Protein AF-M2ZZ76-F1 (afdb_monomer)

Secondary structure (DSSP, 8-state):
-TT---S-----PPP--SS--TTTS-HHHHTHHHHHHHHHTTTTPPPEEEEGGGTGGGT--TTTB--B-TTT-TT-SSSEEEEEEHHHHHHHHHHHHHHHGGGGHHHHHH-TTSHHHHS-HHHHHHHHHHHHHHHHHHHHHH----EEEBBPPSSTTSPP--B----------HHHHHHHHHHT--TTSPP-S---TT-

InterPro domains:
  IPR021765 Mycotoxin biosynthesis protein UstYa-like [PF11807] (32-183)
  IPR021765 Mycotoxin biosynthesis protein UstYa-like [PTHR33365] (29-185)

Sequence (199 aa):
MSGVDRSLHDYTFLPYAASPTRYSADTADFGDAVDDAWKELGIYYRLMLLPAQYADAYNVSAEKHWLVTPENNRKAPYPAFPVQMEAFHYLHCVNFLRQGLYYNYDFYRSNPTYFFTKGTEKEIRDHLGHCVDALRQLIMCWSDTDVLPILLPDDPTGHPLFNDFARVKQCRNFESLRIWAEKSQWKGSPSIAPHHPGS

Organism: Pseudocercospora fijiensis (strain CIRAD86) (NCBI:txid383855)

Mean predicted aligned error: 8.09 Å

Structure (mmCIF, N/CA/C/O backbone):
data_AF-M2ZZ76-F1
#
_entry.id   AF-M2ZZ76-F1
#
loop_
_atom_site.group_PDB
_atom_site.id
_atom_site.type_symbol
_atom_site.label_atom_id
_atom_site.label_alt_id
_atom_site.label_comp_id
_atom_site.label_asym_id
_atom_site.label_entity_id
_atom_site.label_seq_id
_atom_site.pdbx_PDB_ins_code
_atom_site.Cartn_x
_atom_site.Cartn_y
_atom_site.Cartn_z
_atom_site.occupancy
_atom_site.B_iso_or_equiv
_atom_site.auth_seq_id
_atom_site.auth_comp_id
_atom_site.auth_asym_id
_atom_site.auth_atom_id
_atom_site.pdbx_PDB_model_num
ATOM 1 N N . MET A 1 1 ? -15.618 -9.946 11.000 1.00 58.66 1 MET A N 1
ATOM 2 C CA . MET A 1 1 ? -15.631 -9.974 9.518 1.00 58.66 1 MET A CA 1
ATOM 3 C C . MET A 1 1 ? -16.367 -11.213 8.993 1.00 58.66 1 MET A C 1
ATOM 5 O O . MET A 1 1 ? -15.866 -11.903 8.115 1.00 58.66 1 MET A O 1
ATOM 9 N N . SER A 1 2 ? -17.560 -11.522 9.511 1.00 53.31 2 SER A N 1
ATOM 10 C CA . SER A 1 2 ? -18.415 -12.550 8.905 1.00 53.31 2 SER A CA 1
ATOM 11 C C . SER A 1 2 ? -18.931 -12.002 7.571 1.00 53.31 2 SER A C 1
ATOM 13 O O . SER A 1 2 ? -19.711 -11.053 7.580 1.00 53.31 2 SER A O 1
ATOM 15 N N . GLY A 1 3 ? -18.435 -12.517 6.446 1.00 72.12 3 GLY A N 1
ATOM 16 C CA . GLY A 1 3 ? -18.839 -12.077 5.103 1.00 72.12 3 GLY A CA 1
ATOM 17 C C . GLY A 1 3 ? -17.692 -11.807 4.127 1.00 72.12 3 GLY A C 1
ATOM 18 O O . GLY A 1 3 ? -17.955 -11.663 2.940 1.00 72.12 3 GLY A O 1
ATOM 19 N N . VAL A 1 4 ? -16.439 -11.768 4.594 1.00 78.50 4 VAL A N 1
ATOM 20 C CA . VAL A 1 4 ? -15.266 -11.750 3.705 1.00 78.50 4 VAL A CA 1
ATOM 21 C C . VAL A 1 4 ? -14.824 -13.192 3.487 1.00 78.50 4 VAL A C 1
ATOM 23 O O . VAL A 1 4 ? -14.445 -13.861 4.451 1.00 78.50 4 VAL A O 1
ATOM 26 N N . ASP A 1 5 ? -14.900 -13.666 2.244 1.00 84.00 5 ASP A N 1
ATOM 27 C CA . ASP A 1 5 ? -14.288 -14.936 1.857 1.00 84.00 5 ASP A CA 1
ATOM 28 C C . ASP A 1 5 ? -12.764 -14.806 1.981 1.00 84.00 5 ASP A C 1
ATOM 30 O O . ASP A 1 5 ? -12.164 -13.865 1.466 1.00 84.00 5 ASP A O 1
ATOM 34 N N . ARG A 1 6 ? -12.158 -15.716 2.745 1.00 81.56 6 ARG A N 1
ATOM 35 C CA . ARG A 1 6 ? -10.709 -15.763 2.998 1.00 81.56 6 ARG A CA 1
ATOM 36 C C . ARG A 1 6 ? -10.040 -16.926 2.268 1.00 81.56 6 ARG A C 1
ATOM 38 O O . ARG A 1 6 ? -8.861 -17.189 2.500 1.00 81.56 6 ARG A O 1
ATOM 45 N N . SER A 1 7 ? -10.797 -17.672 1.465 1.00 87.19 7 SER A N 1
ATOM 46 C CA . SER A 1 7 ? -10.252 -18.739 0.641 1.00 87.19 7 SER A CA 1
ATOM 47 C C . SER A 1 7 ? -9.377 -18.166 -0.476 1.00 87.19 7 SER A C 1
ATOM 49 O O . SER A 1 7 ? -9.492 -17.003 -0.863 1.00 87.19 7 SER A O 1
ATOM 51 N N . LEU A 1 8 ? -8.433 -18.977 -0.952 1.00 86.62 8 LEU A N 1
ATOM 52 C CA . LEU A 1 8 ? -7.616 -18.605 -2.100 1.00 86.62 8 LEU A CA 1
ATOM 53 C C . LEU A 1 8 ? -8.452 -18.771 -3.367 1.00 86.62 8 LEU A C 1
ATOM 55 O O . LEU A 1 8 ? -9.051 -19.826 -3.581 1.00 86.62 8 LEU A O 1
ATOM 59 N N . HIS A 1 9 ? -8.448 -17.746 -4.211 1.00 85.25 9 HIS A N 1
ATOM 60 C CA . HIS A 1 9 ? -9.085 -17.775 -5.520 1.00 85.25 9 HIS A CA 1
ATOM 61 C C . HIS A 1 9 ? -8.024 -17.708 -6.613 1.00 85.25 9 HIS A C 1
ATOM 63 O O . HIS A 1 9 ? -7.084 -16.915 -6.529 1.00 85.25 9 HIS A O 1
ATOM 69 N N . ASP A 1 10 ? -8.213 -18.500 -7.664 1.00 90.56 10 ASP A N 1
ATOM 70 C CA . ASP A 1 10 ? -7.391 -18.393 -8.860 1.00 90.56 10 ASP A CA 1
ATOM 71 C C . ASP A 1 10 ? -7.817 -17.161 -9.660 1.00 90.56 10 ASP A C 1
ATOM 73 O O . ASP A 1 10 ? -8.978 -17.008 -10.048 1.00 90.56 10 ASP A O 1
ATOM 77 N N . TYR A 1 11 ? -6.859 -16.278 -9.928 1.00 87.75 11 TYR A N 1
ATOM 78 C CA . TYR A 1 11 ? -7.057 -15.107 -10.768 1.00 87.75 11 TYR A CA 1
ATOM 79 C C . TYR A 1 11 ? -5.879 -14.967 -11.727 1.00 87.75 11 TYR A C 1
ATOM 81 O O . TYR A 1 11 ? -4.721 -14.959 -11.315 1.00 87.75 11 TYR A O 1
ATOM 89 N N . THR A 1 12 ? -6.173 -14.846 -13.020 1.00 86.94 12 THR A N 1
ATOM 90 C CA . THR A 1 12 ? -5.153 -14.616 -14.047 1.00 86.94 12 THR A CA 1
ATOM 91 C C . THR A 1 12 ? -5.208 -13.159 -14.474 1.00 86.94 12 THR A C 1
ATOM 93 O O . THR A 1 12 ? -6.182 -12.713 -15.079 1.00 86.94 12 THR A O 1
ATOM 96 N N . PHE A 1 13 ? -4.158 -12.408 -14.148 1.00 86.31 13 PHE A N 1
ATOM 97 C CA . PHE A 1 13 ? -3.988 -11.051 -14.653 1.00 86.31 13 PHE A CA 1
ATOM 98 C C . PHE A 1 13 ? -3.613 -11.065 -16.139 1.00 86.31 13 PHE A C 1
ATOM 100 O O . PHE A 1 13 ? -3.174 -12.083 -16.678 1.00 86.31 13 PHE A O 1
ATOM 107 N N . LEU A 1 14 ? -3.799 -9.925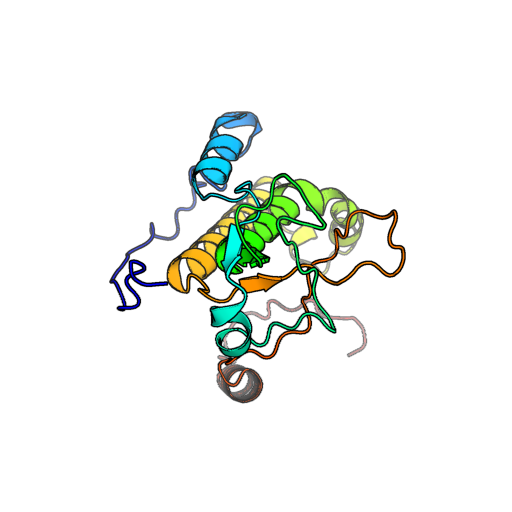 -16.808 1.00 80.25 14 LEU A N 1
ATOM 108 C CA . LEU A 1 14 ? -3.394 -9.778 -18.203 1.00 80.25 14 LEU A CA 1
ATOM 109 C C . LEU A 1 14 ? -1.890 -10.086 -18.346 1.00 80.25 14 LEU A C 1
ATOM 111 O O . LEU A 1 14 ? -1.112 -9.712 -17.462 1.00 80.25 14 LEU A O 1
ATOM 115 N N . PRO A 1 15 ? -1.468 -10.755 -19.437 1.00 74.50 15 PRO A N 1
ATOM 116 C CA . PRO A 1 15 ? -0.052 -10.999 -19.695 1.00 74.50 15 PRO A CA 1
ATOM 117 C C . PRO A 1 15 ? 0.700 -9.669 -19.812 1.00 74.50 15 PRO A C 1
ATOM 119 O O . PRO A 1 15 ? 0.076 -8.625 -20.007 1.00 74.50 15 PRO A O 1
ATOM 122 N N . TYR A 1 16 ? 2.038 -9.707 -19.744 1.00 62.66 16 TYR A N 1
ATOM 123 C CA . TYR A 1 16 ? 2.860 -8.531 -20.035 1.00 62.66 16 TYR A CA 1
ATOM 124 C C . TYR A 1 16 ? 2.487 -7.984 -21.418 1.00 62.66 16 TYR A C 1
ATOM 126 O O . TYR A 1 16 ? 2.861 -8.540 -22.452 1.00 62.66 16 TYR A O 1
ATOM 134 N N . ALA A 1 17 ? 1.698 -6.917 -21.429 1.00 61.56 17 ALA A N 1
ATOM 135 C CA . ALA A 1 17 ? 1.367 -6.184 -22.625 1.00 61.56 17 ALA A CA 1
ATOM 136 C C . ALA A 1 17 ? 2.422 -5.089 -22.757 1.00 61.56 17 ALA A C 1
ATOM 138 O O . ALA A 1 17 ? 2.585 -4.268 -21.860 1.00 61.56 17 ALA A O 1
ATOM 139 N N . ALA A 1 18 ? 3.094 -5.018 -23.905 1.00 56.34 18 ALA A N 1
ATOM 140 C CA . ALA A 1 18 ? 3.899 -3.850 -24.280 1.00 56.34 18 ALA A CA 1
ATOM 141 C C . ALA A 1 18 ? 3.038 -2.573 -24.474 1.00 56.34 18 ALA A C 1
ATOM 143 O O . ALA A 1 18 ? 3.517 -1.562 -24.984 1.00 56.34 18 ALA A O 1
ATOM 144 N N . SER A 1 19 ? 1.752 -2.632 -24.114 1.00 60.19 19 SER A N 1
ATOM 145 C CA . SER A 1 19 ? 0.774 -1.556 -24.156 1.00 60.19 19 SER A CA 1
ATOM 146 C C . SER A 1 19 ? 0.191 -1.360 -22.756 1.00 60.19 19 SER A C 1
ATOM 148 O O . SER A 1 19 ? -0.083 -2.349 -22.070 1.00 60.19 19 SER A O 1
ATOM 150 N N . PRO A 1 20 ? -0.009 -0.110 -22.322 1.00 70.12 20 PRO A N 1
ATOM 151 C CA . PRO A 1 20 ? -0.488 0.163 -20.980 1.00 70.12 20 PRO A CA 1
ATOM 152 C C . PRO A 1 20 ? -1.916 -0.353 -20.753 1.00 70.12 20 PRO A C 1
ATOM 154 O O . PRO A 1 20 ? -2.750 -0.376 -21.660 1.00 70.12 20 PRO A O 1
ATOM 157 N N . THR A 1 21 ? -2.206 -0.768 -19.519 1.00 85.12 21 THR A N 1
ATOM 158 C CA . THR A 1 21 ? -3.559 -1.156 -19.098 1.00 85.12 21 THR A CA 1
ATOM 159 C C . THR A 1 21 ? -4.391 0.095 -18.818 1.00 85.12 21 THR A C 1
ATOM 161 O O . THR A 1 21 ? -3.849 1.192 -18.692 1.00 85.12 21 THR A O 1
ATOM 164 N N . ARG A 1 22 ? -5.705 -0.051 -18.593 1.00 87.69 22 ARG A N 1
ATOM 165 C CA . ARG A 1 22 ? -6.547 1.069 -18.117 1.00 87.69 22 ARG A CA 1
ATOM 166 C C . ARG A 1 22 ? -6.052 1.714 -16.808 1.00 87.69 22 ARG A C 1
ATOM 168 O O . ARG A 1 22 ? -6.495 2.806 -16.480 1.00 87.69 22 ARG A O 1
ATOM 175 N N . TYR A 1 23 ? -5.161 1.050 -16.063 1.00 87.31 23 TYR A N 1
ATOM 176 C CA . TYR A 1 23 ? -4.573 1.546 -14.813 1.00 87.31 23 TYR A CA 1
ATOM 177 C C . TYR A 1 23 ? -3.194 2.193 -15.002 1.00 87.31 23 TYR A C 1
ATOM 179 O O . TYR A 1 23 ? -2.731 2.904 -14.110 1.00 87.31 23 TYR A O 1
ATOM 187 N N . SER A 1 24 ? -2.529 1.948 -16.133 1.00 85.19 24 SER A N 1
ATOM 188 C CA . SER A 1 24 ? -1.174 2.435 -16.421 1.00 85.19 24 SER A CA 1
ATOM 189 C C . SER A 1 24 ? -1.061 3.243 -17.714 1.00 85.19 24 SER A C 1
ATOM 191 O O . SER A 1 24 ? 0.048 3.591 -18.113 1.00 85.19 24 SER A O 1
ATOM 193 N N . ALA A 1 25 ? -2.188 3.540 -18.366 1.00 83.12 25 ALA A N 1
ATOM 194 C CA . ALA A 1 25 ? -2.231 4.350 -19.576 1.00 83.12 25 ALA A CA 1
ATOM 195 C C . ALA A 1 25 ? -1.853 5.808 -19.319 1.00 83.12 25 ALA A C 1
ATOM 197 O O . ALA A 1 25 ? -2.024 6.327 -18.212 1.00 83.12 25 ALA A O 1
ATOM 198 N N . ASP A 1 26 ? -1.323 6.452 -20.361 1.00 77.94 26 ASP A N 1
ATOM 199 C CA . ASP A 1 26 ? -0.974 7.865 -20.315 1.00 77.94 26 ASP A CA 1
ATOM 200 C C . ASP A 1 26 ? -2.259 8.694 -20.189 1.00 77.94 26 ASP A C 1
ATOM 202 O O . ASP A 1 26 ? -3.229 8.509 -20.932 1.00 77.94 26 ASP A O 1
ATOM 206 N N . THR A 1 27 ? -2.285 9.609 -19.223 1.00 79.12 27 THR A N 1
ATOM 207 C CA . THR A 1 27 ? -3.429 10.501 -19.023 1.00 79.12 27 THR A CA 1
ATOM 208 C C . THR A 1 27 ? -3.556 11.519 -20.154 1.00 79.12 27 THR A C 1
ATOM 210 O O . THR A 1 27 ? -4.644 12.052 -20.350 1.00 79.12 27 THR A O 1
ATOM 213 N N . ALA A 1 28 ? -2.505 11.750 -20.949 1.00 77.62 28 ALA A N 1
ATOM 214 C CA . ALA A 1 28 ? -2.608 12.515 -22.189 1.00 77.62 28 ALA A CA 1
ATOM 215 C C . ALA A 1 28 ? -3.531 11.840 -23.221 1.00 77.62 28 ALA A C 1
ATOM 217 O O . ALA A 1 28 ? -4.207 12.537 -23.975 1.00 77.62 28 ALA A O 1
ATOM 218 N N . ASP A 1 29 ? -3.588 10.504 -23.220 1.00 78.25 29 ASP A N 1
ATOM 219 C CA . ASP A 1 29 ? -4.377 9.722 -24.177 1.00 78.25 29 ASP A CA 1
ATOM 220 C C . ASP A 1 29 ? -5.783 9.392 -23.644 1.00 78.25 29 ASP A C 1
ATOM 222 O O . ASP A 1 29 ? -6.743 9.335 -24.412 1.00 78.25 29 ASP A O 1
ATOM 226 N N . PHE A 1 30 ? -5.918 9.175 -22.328 1.00 76.94 30 PHE A N 1
ATOM 227 C CA . PHE A 1 30 ? -7.151 8.652 -21.712 1.00 76.94 30 PHE A CA 1
ATOM 228 C C . PHE A 1 30 ? -7.769 9.548 -20.628 1.00 76.94 30 PHE A C 1
ATOM 230 O O . PHE A 1 30 ? -8.861 9.245 -20.143 1.00 76.94 30 PHE A O 1
ATOM 237 N N . GLY A 1 31 ? -7.107 10.645 -20.251 1.00 79.44 31 GLY A N 1
ATOM 238 C CA . GLY A 1 31 ? -7.606 11.614 -19.274 1.00 79.44 31 GLY A CA 1
ATOM 239 C C . GLY A 1 31 ? -8.064 10.977 -17.959 1.00 79.44 31 GLY A C 1
ATOM 240 O O . GLY A 1 31 ? -7.404 10.090 -17.408 1.00 79.44 31 GLY A O 1
ATOM 241 N N . ASP A 1 32 ? -9.234 11.415 -17.490 1.00 86.00 32 ASP A N 1
ATOM 242 C CA . ASP A 1 32 ? -9.828 11.018 -16.208 1.00 86.00 32 ASP A CA 1
ATOM 243 C C . ASP A 1 32 ? -10.169 9.524 -16.119 1.00 86.00 32 ASP A C 1
ATOM 245 O O . ASP A 1 32 ? -10.285 8.991 -15.017 1.00 86.00 32 ASP A O 1
ATOM 249 N N . ALA A 1 33 ? -10.275 8.809 -17.247 1.00 83.50 33 ALA A N 1
ATOM 250 C CA . ALA A 1 33 ? -10.623 7.388 -17.249 1.00 83.50 33 ALA A CA 1
ATOM 251 C C . ALA A 1 33 ? -9.594 6.526 -16.495 1.00 83.50 33 ALA A C 1
ATOM 253 O O . ALA A 1 33 ? -9.951 5.496 -15.915 1.00 83.50 33 ALA A O 1
ATOM 254 N N . VAL A 1 34 ? -8.326 6.955 -16.475 1.00 80.69 34 VAL A N 1
ATOM 255 C CA . VAL A 1 34 ? -7.276 6.304 -15.682 1.00 80.69 34 VAL A CA 1
ATOM 256 C C . VAL A 1 34 ? -7.561 6.506 -14.197 1.00 80.69 34 VAL A C 1
ATOM 258 O O . VAL A 1 34 ? -7.607 5.538 -13.442 1.00 80.69 34 VAL A O 1
ATOM 261 N N . ASP A 1 35 ? -7.819 7.741 -13.769 1.00 84.81 35 ASP A N 1
ATOM 262 C CA . ASP A 1 35 ? -8.117 8.042 -12.368 1.00 84.81 35 ASP A CA 1
ATOM 263 C C . ASP A 1 35 ? -9.416 7.377 -11.900 1.00 84.81 35 ASP A C 1
ATOM 265 O O . ASP A 1 35 ? -9.474 6.865 -10.783 1.00 84.81 35 ASP A O 1
ATOM 269 N N . ASP A 1 36 ? -10.436 7.311 -12.752 1.00 88.50 36 ASP A N 1
ATOM 270 C CA . ASP A 1 36 ? -11.686 6.610 -12.466 1.00 88.50 36 ASP A CA 1
ATOM 271 C C . ASP A 1 36 ? -11.470 5.103 -12.304 1.00 88.50 36 ASP A C 1
ATOM 273 O O . ASP A 1 36 ? -11.987 4.508 -11.356 1.00 88.50 36 ASP A O 1
ATOM 277 N N . ALA A 1 37 ? -10.610 4.493 -13.126 1.00 89.69 37 ALA A N 1
ATOM 278 C CA . ALA A 1 37 ? -10.217 3.098 -12.947 1.00 89.69 37 ALA A CA 1
ATOM 279 C C . ALA A 1 37 ? -9.554 2.853 -11.584 1.00 89.69 37 ALA A C 1
ATOM 281 O O . ALA A 1 37 ? -9.820 1.840 -10.940 1.00 89.69 37 ALA A O 1
ATOM 282 N N . TRP A 1 38 ? -8.721 3.780 -11.108 1.00 89.44 38 TRP A N 1
ATOM 283 C CA . TRP A 1 38 ? -8.134 3.690 -9.771 1.00 89.44 38 TRP A CA 1
ATOM 284 C C . TRP A 1 38 ? -9.173 3.904 -8.662 1.00 89.44 38 TRP A C 1
ATOM 286 O O . TRP A 1 38 ? -9.162 3.166 -7.676 1.00 89.44 38 TRP A O 1
ATOM 296 N N . LYS A 1 39 ? -10.112 4.848 -8.823 1.00 89.06 39 LYS A N 1
ATOM 297 C CA . LYS A 1 39 ? -11.224 5.070 -7.876 1.00 89.06 39 LYS A CA 1
ATOM 298 C C . LYS A 1 39 ? -12.088 3.818 -7.713 1.00 89.06 39 LYS A C 1
ATOM 300 O O . LYS A 1 39 ? -12.457 3.489 -6.586 1.00 89.06 39 LYS A O 1
ATOM 305 N N . GLU A 1 40 ? -12.364 3.103 -8.805 1.00 92.94 40 GLU A N 1
ATOM 306 C CA . GLU A 1 40 ? -13.127 1.844 -8.808 1.00 92.94 40 GLU A CA 1
ATOM 307 C C . GLU A 1 40 ? -12.488 0.752 -7.935 1.00 92.94 40 GLU A C 1
ATOM 309 O O . GLU A 1 40 ? -13.203 -0.086 -7.392 1.00 92.94 40 GLU A O 1
ATOM 314 N N . LEU A 1 41 ? -11.165 0.783 -7.734 1.00 92.75 41 LEU A N 1
ATOM 315 C CA . LEU A 1 41 ? -10.459 -0.154 -6.848 1.00 92.75 41 LEU A CA 1
ATOM 316 C C . LEU A 1 41 ? -10.630 0.165 -5.354 1.00 92.75 41 LEU A C 1
ATOM 318 O O . LEU A 1 41 ? -10.128 -0.572 -4.509 1.00 92.75 41 LEU A O 1
ATOM 322 N N . GLY A 1 42 ? -11.303 1.266 -5.013 1.00 90.56 42 GLY A N 1
ATOM 323 C CA . GLY A 1 42 ? -11.593 1.645 -3.632 1.00 90.56 42 GLY A CA 1
ATOM 324 C C . GLY A 1 42 ? -10.517 2.478 -2.936 1.00 90.56 42 GLY A C 1
ATOM 325 O O . GLY A 1 42 ? -10.564 2.640 -1.719 1.00 90.56 42 GLY A O 1
ATOM 326 N N . ILE A 1 43 ? -9.579 3.077 -3.679 1.00 90.56 43 ILE A N 1
ATOM 327 C CA . ILE A 1 43 ? -8.451 3.850 -3.109 1.00 90.56 43 ILE A CA 1
ATOM 328 C C . ILE A 1 43 ? -8.849 5.121 -2.336 1.00 90.56 43 ILE A C 1
ATOM 330 O O . ILE A 1 43 ? -8.006 5.744 -1.694 1.00 90.56 43 ILE A O 1
ATOM 334 N N . TYR A 1 44 ? -10.117 5.530 -2.422 1.00 87.50 44 TYR A N 1
ATOM 335 C CA . TYR A 1 44 ? -10.684 6.667 -1.689 1.00 87.50 44 TYR A CA 1
ATOM 336 C C . TYR A 1 44 ? -11.882 6.260 -0.824 1.00 87.50 44 TYR A C 1
ATOM 338 O O . TYR A 1 44 ? -12.743 7.087 -0.508 1.00 87.50 44 TYR A O 1
ATOM 346 N N . TYR A 1 45 ? -11.980 4.981 -0.455 1.00 90.19 45 TYR A N 1
ATOM 347 C CA . TYR A 1 45 ? -12.972 4.548 0.520 1.00 90.19 45 TYR A CA 1
ATOM 348 C C . TYR A 1 45 ? -12.773 5.265 1.855 1.00 90.19 45 TYR A C 1
ATOM 350 O O . TYR A 1 45 ? -11.662 5.578 2.282 1.00 90.19 45 TYR A O 1
ATOM 358 N N . ARG A 1 46 ? -13.898 5.560 2.509 1.00 89.50 46 ARG A N 1
ATOM 359 C CA . ARG A 1 46 ? -13.899 6.200 3.824 1.00 89.50 46 ARG A CA 1
ATOM 360 C C . ARG A 1 46 ? -13.381 5.231 4.882 1.00 89.50 46 ARG A C 1
ATOM 362 O O . ARG A 1 46 ? -13.451 4.016 4.712 1.00 89.50 46 ARG A O 1
ATOM 369 N N . LEU A 1 47 ? -12.948 5.797 6.008 1.00 89.94 47 LEU A N 1
ATOM 370 C CA . LEU A 1 47 ? -12.663 5.029 7.215 1.00 89.94 47 LEU A CA 1
ATOM 371 C C . LEU A 1 47 ? -13.860 4.146 7.576 1.00 89.94 47 LEU A C 1
ATOM 373 O O . LEU A 1 47 ? -15.009 4.596 7.592 1.00 89.94 47 LEU A O 1
ATOM 377 N N . MET A 1 48 ? -13.560 2.896 7.890 1.00 93.00 48 MET A N 1
ATOM 378 C CA . MET A 1 48 ? -14.498 1.945 8.456 1.00 93.00 48 MET A CA 1
ATOM 379 C C . MET A 1 48 ? -14.448 2.017 9.978 1.00 93.00 48 MET A C 1
ATOM 381 O O . MET A 1 48 ? -13.473 2.484 10.560 1.00 93.00 48 MET A O 1
ATOM 385 N N . LEU A 1 49 ? -15.495 1.520 10.628 1.00 93.81 49 LEU A N 1
ATOM 386 C CA . LEU A 1 49 ? -15.537 1.387 12.079 1.00 93.81 49 LEU A CA 1
ATOM 387 C C . LEU A 1 49 ? -15.301 -0.072 12.454 1.00 93.81 49 LEU A C 1
ATOM 389 O O . LEU A 1 49 ? -16.161 -0.911 12.190 1.00 93.81 49 LEU A O 1
ATOM 393 N N . LEU A 1 50 ? -14.165 -0.361 13.089 1.00 95.38 50 LEU A N 1
ATOM 394 C CA . LEU A 1 50 ? -13.898 -1.632 13.757 1.00 95.38 50 LEU A CA 1
ATOM 395 C C . LEU A 1 50 ? -14.577 -1.603 15.134 1.00 95.38 50 LEU A C 1
ATOM 397 O O . LEU A 1 50 ? -14.123 -0.849 15.998 1.00 95.38 50 LEU A O 1
ATOM 401 N N . PRO A 1 51 ? -15.648 -2.384 15.378 1.00 96.12 51 PRO A N 1
ATOM 402 C CA . PRO A 1 51 ? -16.280 -2.418 16.694 1.00 96.12 51 PRO A CA 1
ATOM 403 C C . PRO A 1 51 ? -15.265 -2.784 17.781 1.00 96.12 51 PRO A C 1
ATOM 405 O O . PRO A 1 51 ? -14.473 -3.709 17.590 1.00 96.12 51 PRO A O 1
ATOM 408 N N . ALA A 1 52 ? -15.311 -2.093 18.923 1.00 95.81 52 ALA A N 1
ATOM 409 C CA . ALA A 1 52 ? -14.307 -2.237 19.981 1.00 95.81 52 ALA A CA 1
ATOM 410 C C . ALA A 1 52 ? -14.153 -3.686 20.487 1.00 95.81 52 ALA A C 1
ATOM 412 O O . ALA A 1 52 ? -13.055 -4.103 20.835 1.00 95.81 52 ALA A O 1
ATOM 413 N N . GLN A 1 53 ? -15.222 -4.488 20.430 1.00 95.12 53 GLN A N 1
ATOM 414 C CA . GLN A 1 53 ? -15.204 -5.914 20.787 1.00 95.12 53 GLN A CA 1
ATOM 415 C C . GLN A 1 53 ? -14.280 -6.790 19.916 1.00 95.12 53 GLN A C 1
ATOM 417 O O . GLN A 1 53 ? -14.023 -7.934 20.270 1.00 95.12 53 GLN A O 1
ATOM 422 N N . TYR A 1 54 ? -13.817 -6.293 18.764 1.00 94.75 54 TYR A N 1
ATOM 423 C CA . TYR A 1 54 ? -12.892 -7.006 17.876 1.00 94.75 54 TYR A CA 1
ATOM 424 C C . TYR A 1 54 ? -11.462 -6.453 17.927 1.00 94.75 54 TYR A C 1
ATOM 426 O O . TYR A 1 54 ? -10.623 -6.916 17.160 1.00 94.75 54 TYR A O 1
ATOM 434 N N . ALA A 1 55 ? -11.179 -5.465 18.779 1.00 94.31 55 ALA A N 1
ATOM 43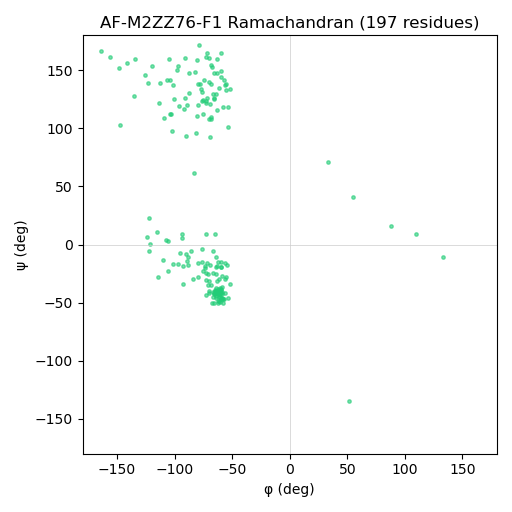5 C CA . ALA A 1 55 ? -9.913 -4.736 18.768 1.00 94.31 55 ALA A CA 1
ATOM 436 C C . ALA A 1 55 ? -8.696 -5.649 19.008 1.00 94.31 55 ALA A C 1
ATOM 438 O O . ALA A 1 55 ? -7.717 -5.568 18.265 1.00 94.31 55 ALA A O 1
ATOM 439 N N . ASP A 1 56 ? -8.806 -6.596 19.944 1.00 93.00 56 ASP A N 1
ATOM 440 C CA . ASP A 1 56 ? -7.733 -7.543 20.278 1.00 93.00 56 ASP A CA 1
ATOM 441 C C . ASP A 1 56 ? -7.310 -8.402 19.081 1.00 93.00 56 ASP A C 1
ATOM 443 O O . ASP A 1 56 ? -6.122 -8.637 18.868 1.00 93.00 56 ASP A O 1
ATOM 447 N N . ALA A 1 57 ? -8.271 -8.817 18.247 1.00 91.50 57 ALA A N 1
ATOM 448 C CA . ALA A 1 57 ? -8.004 -9.648 17.072 1.00 91.50 57 ALA A CA 1
ATOM 449 C C . ALA A 1 57 ? -7.129 -8.943 16.022 1.00 91.50 57 ALA A C 1
ATOM 451 O O . ALA A 1 57 ? -6.531 -9.614 15.185 1.00 91.50 57 ALA A O 1
ATOM 452 N N . TYR A 1 58 ? -7.058 -7.612 16.078 1.00 92.06 58 TYR A N 1
ATOM 453 C CA . TYR A 1 58 ? -6.256 -6.777 15.188 1.00 92.06 58 TYR A CA 1
ATOM 454 C C . TYR A 1 58 ? -5.149 -6.029 15.933 1.00 92.06 58 TYR A C 1
ATOM 456 O O . TYR A 1 58 ? -4.541 -5.131 15.359 1.00 92.06 58 TYR A O 1
ATOM 464 N N . ASN A 1 59 ? -4.883 -6.353 17.205 1.00 93.62 59 ASN A N 1
ATOM 465 C CA . ASN A 1 59 ? -3.913 -5.649 18.051 1.00 93.62 59 ASN A CA 1
ATOM 466 C C . ASN A 1 59 ? -4.185 -4.128 18.143 1.00 93.62 59 ASN A C 1
ATOM 468 O O . ASN A 1 59 ? -3.284 -3.291 18.022 1.00 93.62 59 ASN A O 1
ATOM 472 N N . VAL A 1 60 ? -5.457 -3.746 18.258 1.00 95.06 60 VAL A N 1
ATOM 473 C CA . VAL A 1 60 ? -5.914 -2.357 18.409 1.00 95.06 60 VAL A CA 1
ATOM 474 C C . VAL A 1 60 ? -6.308 -2.121 19.868 1.00 95.06 60 VAL A C 1
ATOM 476 O O . VAL A 1 60 ? -6.883 -2.989 20.511 1.00 95.06 60 VAL A O 1
ATOM 479 N N . SER A 1 61 ? -6.007 -0.937 20.398 1.00 94.88 61 SER A N 1
ATOM 480 C CA . SER A 1 61 ? -6.299 -0.560 21.788 1.00 94.88 61 SER A CA 1
ATOM 481 C C . SER A 1 61 ? -6.577 0.936 21.920 1.00 94.88 61 SER A C 1
ATOM 483 O O . SER A 1 61 ? -6.033 1.734 21.155 1.00 94.88 61 SER A O 1
ATOM 485 N N . ALA A 1 62 ? -7.382 1.319 22.914 1.00 93.50 62 ALA A N 1
ATOM 486 C CA . ALA A 1 62 ? -7.714 2.719 23.206 1.00 93.50 62 ALA A CA 1
ATOM 487 C C . ALA A 1 62 ? -6.548 3.517 23.815 1.00 93.50 62 ALA A C 1
ATOM 489 O O . ALA A 1 62 ? -6.578 4.741 23.805 1.00 93.50 62 ALA A O 1
ATOM 490 N N . GLU A 1 63 ? -5.516 2.834 24.316 1.00 92.38 63 GLU A N 1
ATOM 491 C CA . GLU A 1 63 ? -4.293 3.472 24.820 1.00 92.38 63 GLU A CA 1
ATOM 492 C C . GLU A 1 63 ? -3.454 4.082 23.691 1.00 92.38 63 GLU A C 1
ATOM 494 O O . GLU A 1 63 ? -2.772 5.080 23.897 1.00 92.38 63 GLU A O 1
ATOM 499 N N . LYS A 1 64 ? -3.502 3.480 22.494 1.00 91.50 64 LYS A N 1
ATOM 500 C CA . LYS A 1 64 ? -2.689 3.883 21.336 1.00 91.50 64 LYS A CA 1
ATOM 501 C C . LYS A 1 64 ? -3.517 4.439 20.176 1.00 91.50 64 LYS A C 1
ATOM 503 O O . LYS A 1 64 ? -3.010 5.239 19.393 1.00 91.50 64 LYS A O 1
ATOM 508 N N . HIS A 1 65 ? -4.769 4.015 20.031 1.00 93.62 65 HIS A N 1
ATOM 509 C CA . HIS A 1 65 ? -5.583 4.291 18.848 1.00 93.62 65 HIS A CA 1
ATOM 510 C C . HIS A 1 65 ? -6.838 5.072 19.189 1.00 93.62 65 HIS A C 1
ATOM 512 O O . HIS A 1 65 ? -7.390 4.976 20.286 1.00 93.62 65 HIS A O 1
ATOM 518 N N . TRP A 1 66 ? -7.320 5.814 18.199 1.00 92.50 66 TRP A N 1
ATOM 519 C CA . TRP A 1 66 ? -8.487 6.658 18.354 1.00 92.50 66 TRP A CA 1
ATOM 520 C C . TRP A 1 66 ? -9.767 5.833 18.537 1.00 92.50 66 TRP A C 1
ATOM 522 O O . TRP A 1 66 ? -10.275 5.226 17.595 1.00 92.50 66 TRP A O 1
ATOM 532 N N . LEU A 1 67 ? -10.306 5.835 19.757 1.00 93.56 67 LEU A N 1
ATOM 533 C CA . LEU A 1 67 ? -11.614 5.266 20.075 1.00 93.56 67 LEU A CA 1
ATOM 534 C C . LEU A 1 67 ? -12.707 6.329 19.906 1.00 93.56 67 LEU A C 1
ATOM 536 O O . LEU A 1 67 ? -12.719 7.345 20.607 1.00 93.56 67 LEU A O 1
ATOM 540 N N . VAL A 1 68 ? -13.668 6.066 19.022 1.00 91.94 68 VAL A N 1
ATOM 541 C CA . VAL A 1 68 ? -14.893 6.863 18.899 1.00 91.94 68 VAL A CA 1
ATOM 542 C C . VAL A 1 68 ? -16.051 6.151 19.585 1.00 91.94 68 VAL A C 1
ATOM 544 O O . VAL A 1 68 ? -16.219 4.943 19.446 1.00 91.94 68 VAL A O 1
ATOM 547 N N . THR A 1 69 ? -16.860 6.897 20.326 1.00 94.56 69 THR A N 1
ATOM 548 C CA . THR A 1 69 ? -18.056 6.407 21.019 1.00 94.56 69 THR A CA 1
ATOM 549 C C . THR A 1 69 ? -19.217 7.377 20.789 1.00 94.56 69 THR A C 1
ATOM 551 O O . THR A 1 69 ? -18.970 8.540 20.456 1.00 94.56 69 THR A O 1
ATOM 554 N N . PRO A 1 70 ? -20.483 6.958 20.969 1.00 94.44 70 PRO A N 1
ATOM 555 C CA . PRO A 1 70 ? -21.623 7.871 20.852 1.00 94.44 70 PRO A CA 1
ATOM 556 C C . PRO A 1 70 ? -21.527 9.100 21.775 1.00 94.44 70 PRO A C 1
ATOM 558 O O . PRO A 1 70 ? -22.045 10.167 21.441 1.00 94.44 70 PRO A O 1
ATOM 561 N N . GLU A 1 71 ? -20.839 8.972 22.915 1.00 92.00 71 GLU A N 1
ATOM 562 C CA . GLU A 1 71 ? -20.622 10.044 23.891 1.00 92.00 71 GLU A CA 1
ATOM 563 C C . GLU A 1 71 ? -19.613 11.090 23.397 1.00 92.00 71 GLU A C 1
ATOM 565 O O . GLU A 1 71 ? -19.850 12.288 23.554 1.00 92.00 71 GLU A O 1
ATOM 570 N N . ASN A 1 72 ? -18.498 10.657 22.793 1.00 88.25 72 ASN A N 1
ATOM 571 C CA . ASN A 1 72 ? -17.426 11.558 22.348 1.00 88.25 72 ASN A CA 1
ATOM 572 C C . ASN A 1 72 ? -17.568 12.003 20.880 1.00 88.25 72 ASN A C 1
ATOM 574 O O . ASN A 1 72 ? -16.997 13.014 20.470 1.00 88.25 72 ASN A O 1
ATOM 578 N N . ASN A 1 73 ? -18.363 11.283 20.088 1.00 87.50 73 ASN A N 1
ATOM 579 C CA . ASN A 1 73 ? -18.611 11.561 18.686 1.00 87.50 73 ASN A CA 1
ATOM 580 C C . ASN A 1 73 ? -20.037 11.137 18.319 1.00 87.50 73 ASN A C 1
ATOM 582 O O . ASN A 1 73 ? -20.311 9.971 18.058 1.00 87.50 73 ASN A O 1
ATOM 586 N N . ARG A 1 74 ? -20.948 12.109 18.200 1.00 87.38 74 ARG A N 1
ATOM 587 C CA . ARG A 1 74 ? -22.372 11.863 17.886 1.00 87.38 74 ARG A CA 1
ATOM 588 C C . ARG A 1 74 ? -22.617 11.152 16.547 1.00 87.38 74 ARG A C 1
ATOM 590 O O . ARG A 1 74 ? -23.733 10.711 16.297 1.00 87.38 74 ARG A O 1
ATOM 597 N N . LYS A 1 75 ? -21.615 11.089 15.660 1.00 87.94 75 LYS A N 1
ATOM 598 C CA . LYS A 1 75 ? -21.689 10.349 14.389 1.00 87.94 75 LYS A CA 1
ATOM 599 C C . LYS A 1 75 ? -21.257 8.886 14.535 1.00 87.94 75 LYS A C 1
ATOM 601 O O . LYS A 1 75 ? -21.439 8.123 13.590 1.00 87.94 75 LYS A O 1
ATOM 606 N N . ALA A 1 76 ? -20.681 8.496 15.672 1.00 90.94 76 ALA A N 1
ATOM 607 C CA . ALA A 1 76 ? -20.349 7.113 15.970 1.00 90.94 76 ALA A CA 1
ATOM 608 C C . ALA A 1 76 ? -21.618 6.373 16.440 1.00 90.94 76 ALA A C 1
ATOM 610 O O . ALA A 1 76 ? -22.211 6.759 17.447 1.00 90.94 76 ALA A O 1
ATOM 611 N N . PRO A 1 77 ? -22.053 5.314 15.737 1.00 93.44 77 PRO A N 1
ATOM 612 C CA . PRO A 1 77 ? -23.235 4.541 16.121 1.00 93.44 77 PRO A CA 1
ATOM 613 C C . PRO A 1 77 ? -22.999 3.635 17.344 1.00 93.44 77 PRO A C 1
ATOM 615 O O . PRO A 1 77 ? -23.957 3.204 17.976 1.00 93.44 77 PRO A O 1
ATOM 618 N N . TYR A 1 78 ? -21.740 3.320 17.659 1.00 95.44 78 TYR A N 1
ATOM 619 C CA . TYR A 1 78 ? -21.304 2.470 18.772 1.00 95.44 78 TYR A CA 1
ATOM 620 C C . TYR A 1 78 ? -19.799 2.684 19.039 1.00 95.44 78 TYR A C 1
ATOM 622 O O . TYR A 1 78 ? -19.118 3.256 18.181 1.00 95.44 78 TYR A O 1
ATOM 630 N N . PRO A 1 79 ? -19.256 2.222 20.185 1.00 96.31 79 PRO A N 1
ATOM 631 C CA . PRO A 1 79 ? -17.818 2.248 20.457 1.00 96.31 79 PRO A CA 1
ATOM 632 C C . PRO A 1 79 ? -17.003 1.484 19.403 1.00 96.31 79 PRO A C 1
ATOM 634 O O . PRO A 1 79 ? -17.178 0.274 19.214 1.00 96.31 79 PRO A O 1
ATOM 637 N N . ALA A 1 80 ? -16.114 2.184 18.704 1.00 96.50 80 ALA A N 1
ATOM 638 C CA . ALA A 1 80 ? -15.344 1.634 17.596 1.00 96.50 80 ALA A CA 1
ATOM 639 C C . ALA A 1 80 ? -14.037 2.389 17.343 1.00 96.50 80 ALA A C 1
ATOM 641 O O . ALA A 1 80 ? -13.886 3.551 17.706 1.00 96.50 80 ALA A O 1
ATOM 642 N N . PHE A 1 81 ? -13.119 1.737 16.639 1.00 94.81 81 PHE A N 1
ATOM 643 C CA . PHE A 1 81 ? -11.896 2.343 16.131 1.00 94.81 81 PHE A CA 1
ATOM 644 C C . PHE A 1 81 ? -12.063 2.665 14.643 1.00 94.81 81 PHE A C 1
ATOM 646 O O . PHE A 1 81 ? -12.409 1.764 13.871 1.00 94.81 81 PHE A O 1
ATOM 653 N N . PRO A 1 82 ? -11.839 3.915 14.204 1.00 93.81 82 PRO A N 1
ATOM 654 C CA . PRO A 1 82 ? -11.729 4.234 12.790 1.00 93.81 82 PRO A CA 1
ATOM 655 C C . PRO A 1 82 ? -10.482 3.575 12.192 1.00 93.81 82 PRO A C 1
ATOM 657 O O . PRO A 1 82 ? -9.372 3.745 12.701 1.00 93.81 82 PRO A O 1
ATOM 660 N N . VAL A 1 83 ? -10.670 2.816 11.115 1.00 93.81 83 VAL A N 1
ATOM 661 C CA . VAL A 1 83 ? -9.612 2.049 10.445 1.00 93.81 83 VAL A CA 1
ATOM 662 C C . VAL A 1 83 ? -9.776 2.077 8.922 1.00 93.81 83 VAL A C 1
ATOM 664 O O . VAL A 1 83 ? -10.884 2.243 8.411 1.00 93.81 83 VAL A O 1
ATOM 667 N N . GLN A 1 84 ? -8.690 1.871 8.181 1.00 92.06 84 GLN A N 1
ATOM 668 C CA . GLN A 1 84 ? -8.722 1.480 6.761 1.00 92.06 84 GLN A CA 1
ATOM 669 C C . GLN A 1 84 ? -8.363 -0.002 6.625 1.00 92.06 84 GLN A C 1
ATOM 671 O O . GLN A 1 84 ? -7.731 -0.553 7.517 1.00 92.06 84 GLN A O 1
ATOM 676 N N . MET A 1 85 ? -8.730 -0.652 5.519 1.00 92.31 85 MET A N 1
ATOM 677 C CA . MET A 1 85 ? -8.089 -1.929 5.173 1.00 92.31 85 MET A CA 1
ATOM 678 C C . MET 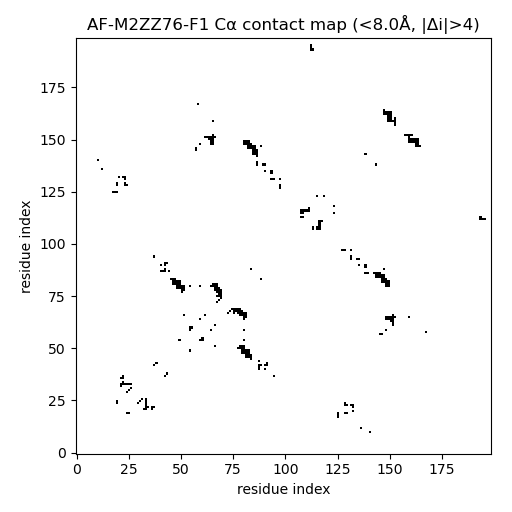A 1 85 ? -6.722 -1.650 4.568 1.00 92.31 85 MET A C 1
ATOM 680 O O . MET A 1 85 ? -6.595 -0.754 3.725 1.00 92.31 85 MET A O 1
ATOM 684 N N . GLU A 1 86 ? -5.723 -2.440 4.943 1.00 92.31 86 GLU A N 1
ATOM 685 C CA . GLU A 1 86 ? -4.365 -2.240 4.447 1.00 92.31 86 GLU A CA 1
ATOM 686 C C . GLU A 1 86 ? -4.262 -2.376 2.923 1.00 92.31 86 GLU A C 1
ATOM 688 O O . GLU A 1 86 ? -3.613 -1.542 2.293 1.00 92.31 86 GLU A O 1
ATOM 693 N N . ALA A 1 87 ? -4.971 -3.331 2.305 1.00 92.88 87 ALA A N 1
ATOM 694 C CA . ALA A 1 87 ? -4.986 -3.489 0.846 1.00 92.88 87 ALA A CA 1
ATOM 695 C C . ALA A 1 87 ? -5.353 -2.192 0.098 1.00 92.88 87 ALA A C 1
ATOM 697 O O . ALA A 1 87 ? -4.674 -1.806 -0.856 1.00 92.88 87 ALA A O 1
ATOM 698 N N . PHE A 1 88 ? -6.397 -1.484 0.545 1.00 94.62 88 PHE A N 1
ATOM 699 C CA . PHE A 1 88 ? -6.822 -0.230 -0.088 1.00 94.62 88 PHE A CA 1
ATOM 700 C C . PHE A 1 88 ? -5.837 0.905 0.180 1.00 94.62 88 PHE A C 1
ATOM 702 O O . PHE A 1 88 ? -5.596 1.724 -0.709 1.00 94.62 88 PHE A O 1
ATOM 709 N N . HIS A 1 89 ? -5.221 0.929 1.364 1.00 92.25 89 HIS A N 1
ATOM 710 C CA . HIS A 1 89 ? -4.176 1.898 1.664 1.00 92.25 89 HIS A CA 1
ATOM 711 C C . HIS A 1 89 ? -2.942 1.693 0.772 1.00 92.25 89 HIS A C 1
ATOM 713 O O . HIS A 1 89 ? -2.427 2.656 0.209 1.00 92.25 89 HIS A O 1
ATOM 719 N N . TYR A 1 90 ? -2.512 0.447 0.546 1.00 94.75 90 TYR A N 1
ATOM 720 C CA . TYR A 1 90 ? -1.416 0.152 -0.380 1.00 94.75 90 TYR A CA 1
ATOM 721 C C . TYR A 1 90 ? -1.742 0.563 -1.818 1.00 94.75 90 TYR A C 1
ATOM 723 O O . TYR A 1 90 ? -0.895 1.161 -2.484 1.00 94.75 90 TYR A O 1
ATOM 731 N N . LEU A 1 91 ? -2.966 0.307 -2.295 1.00 94.81 91 LEU A N 1
ATOM 732 C CA . LEU A 1 91 ? -3.400 0.770 -3.617 1.00 94.81 91 LEU A CA 1
ATOM 733 C C . LEU A 1 91 ? -3.386 2.302 -3.716 1.00 94.81 91 LEU A C 1
ATOM 735 O O . LEU A 1 91 ? -2.909 2.844 -4.713 1.00 94.81 91 LEU A O 1
ATOM 739 N N . HIS A 1 92 ? -3.849 3.000 -2.675 1.00 90.50 92 HIS A N 1
ATOM 740 C CA . HIS A 1 92 ? -3.761 4.456 -2.586 1.00 90.50 92 HIS A CA 1
ATOM 741 C C . HIS A 1 92 ? -2.306 4.942 -2.665 1.00 90.50 92 HIS A C 1
ATOM 743 O O . HIS A 1 92 ? -2.006 5.834 -3.459 1.00 90.50 92 HIS A O 1
ATOM 749 N N . CYS A 1 93 ? -1.387 4.330 -1.909 1.00 90.31 93 CYS A N 1
ATOM 750 C CA . CYS A 1 93 ? 0.035 4.677 -1.933 1.00 90.31 93 CYS A CA 1
ATOM 751 C C . CYS A 1 93 ? 0.665 4.474 -3.317 1.00 90.31 93 CYS A C 1
ATOM 753 O O . CYS A 1 93 ? 1.376 5.354 -3.798 1.00 90.31 93 CYS A O 1
ATOM 755 N N . VAL A 1 94 ? 0.392 3.347 -3.984 1.00 93.19 94 VAL A N 1
ATOM 756 C CA . VAL A 1 94 ? 0.905 3.091 -5.341 1.00 93.19 94 VAL A CA 1
ATOM 757 C C . VAL A 1 94 ? 0.339 4.104 -6.341 1.00 93.19 94 VAL A C 1
ATOM 759 O O . VAL A 1 94 ? 1.091 4.619 -7.169 1.00 93.19 94 VAL A O 1
ATOM 762 N N . ASN A 1 95 ? -0.946 4.463 -6.240 1.00 86.88 95 ASN A N 1
ATOM 763 C CA . ASN A 1 95 ? -1.518 5.524 -7.072 1.00 86.88 95 ASN A CA 1
ATOM 764 C C . ASN A 1 95 ? -0.857 6.886 -6.806 1.00 86.88 95 ASN A C 1
ATOM 766 O O . ASN A 1 95 ? -0.589 7.639 -7.739 1.00 86.88 95 ASN A O 1
ATOM 770 N N . PHE A 1 96 ? -0.558 7.202 -5.547 1.00 86.06 96 PHE A N 1
ATOM 771 C CA . PHE A 1 96 ? 0.120 8.448 -5.199 1.00 86.06 96 PHE A CA 1
ATOM 772 C C . PHE A 1 96 ? 1.546 8.497 -5.769 1.00 86.06 96 PHE A C 1
ATOM 774 O O . PHE A 1 96 ? 1.955 9.515 -6.323 1.00 86.06 96 PHE A O 1
ATOM 781 N N . LEU A 1 97 ? 2.279 7.377 -5.737 1.00 87.31 97 LEU A N 1
ATOM 782 C CA . LEU A 1 97 ? 3.580 7.252 -6.406 1.00 87.31 97 LEU A CA 1
ATOM 783 C C . LEU A 1 97 ? 3.463 7.430 -7.926 1.00 87.31 97 LEU A C 1
ATOM 785 O O . LEU A 1 97 ? 4.278 8.142 -8.513 1.00 87.31 97 LEU A O 1
ATOM 789 N N . ARG A 1 98 ? 2.431 6.849 -8.557 1.00 84.25 98 ARG A N 1
ATOM 790 C CA . ARG A 1 98 ? 2.132 7.051 -9.987 1.00 84.25 98 ARG A CA 1
ATOM 791 C C . ARG A 1 98 ? 1.962 8.537 -10.320 1.00 84.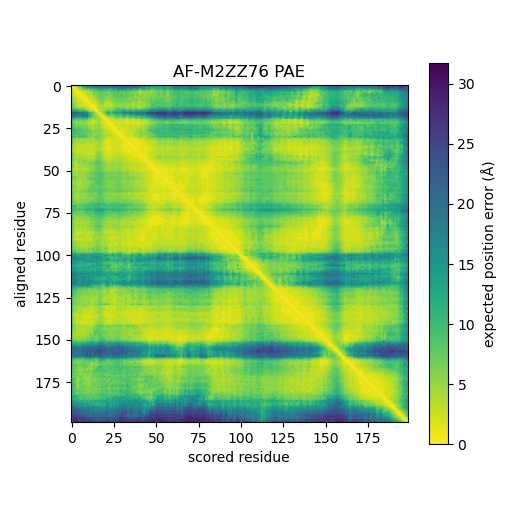25 98 ARG A C 1
ATOM 793 O O . ARG A 1 98 ? 2.460 8.981 -11.348 1.00 84.25 98 ARG A O 1
ATOM 800 N N . GLN A 1 99 ? 1.283 9.297 -9.461 1.00 77.38 99 GLN A N 1
ATOM 801 C CA . GLN A 1 99 ? 1.024 10.726 -9.668 1.00 77.38 99 GLN A CA 1
ATOM 802 C C . GLN A 1 99 ? 2.231 11.626 -9.320 1.00 77.38 99 GLN A C 1
ATOM 804 O O . GLN A 1 99 ? 2.357 12.714 -9.876 1.00 77.38 99 GLN A O 1
ATOM 809 N N . GLY A 1 100 ? 3.106 11.206 -8.397 1.00 69.50 100 GLY A N 1
ATOM 810 C CA . GLY A 1 100 ? 3.983 12.130 -7.665 1.00 69.50 100 GLY A CA 1
ATOM 811 C C . GLY A 1 100 ? 5.487 12.104 -7.962 1.00 69.50 100 GLY A C 1
ATOM 812 O O . GLY A 1 100 ? 6.176 13.026 -7.541 1.00 69.50 100 GLY A O 1
ATOM 813 N N . LEU A 1 101 ? 6.046 11.112 -8.663 1.00 67.62 101 LEU A N 1
ATOM 814 C CA . LEU A 1 101 ? 7.512 10.902 -8.717 1.00 67.62 101 LEU A CA 1
ATOM 815 C C . LEU A 1 101 ? 8.335 11.912 -9.559 1.00 67.62 101 LEU A C 1
ATOM 817 O O . LEU A 1 101 ? 9.539 11.720 -9.744 1.00 67.62 101 LEU A O 1
ATOM 821 N N . TYR A 1 102 ? 7.738 13.006 -10.041 1.00 69.19 102 TYR A N 1
ATOM 822 C CA . TYR A 1 102 ? 8.397 13.962 -10.945 1.00 69.19 102 TYR A CA 1
ATOM 823 C C . TYR A 1 102 ? 9.611 14.694 -10.329 1.00 69.19 102 TYR A C 1
ATOM 825 O O . TYR A 1 102 ? 10.516 15.090 -11.056 1.00 69.19 102 TYR A O 1
ATOM 833 N N . TYR A 1 103 ? 9.686 14.846 -9.002 1.00 54.09 103 TYR A N 1
ATOM 834 C CA . TYR A 1 103 ? 10.723 15.642 -8.316 1.00 54.09 103 TYR A CA 1
ATOM 835 C C . TYR A 1 103 ? 12.123 14.999 -8.282 1.00 54.09 103 TYR A C 1
ATOM 837 O O . TYR A 1 103 ? 13.113 15.691 -8.062 1.00 54.09 103 TYR A O 1
ATOM 845 N N . ASN A 1 104 ? 12.229 13.689 -8.512 1.00 61.53 104 ASN A N 1
ATOM 846 C CA . ASN A 1 104 ? 13.514 12.977 -8.587 1.00 61.53 104 ASN A CA 1
ATOM 847 C C . ASN A 1 104 ? 14.029 12.834 -10.028 1.00 61.53 104 ASN A C 1
ATOM 849 O O . ASN A 1 104 ? 15.140 12.351 -10.259 1.00 61.53 104 ASN A O 1
ATOM 853 N N . TYR A 1 105 ? 13.207 13.220 -10.999 1.00 69.06 105 TYR A N 1
ATOM 854 C CA . TYR A 1 105 ? 13.398 12.898 -12.403 1.00 69.06 105 TYR A CA 1
ATOM 855 C C . TYR A 1 105 ? 14.688 13.486 -12.981 1.00 69.06 105 TYR A C 1
ATOM 857 O O . TYR A 1 105 ? 15.488 12.755 -13.567 1.00 69.06 105 TYR A O 1
ATOM 865 N N . ASP A 1 106 ? 14.937 14.775 -12.743 1.00 68.00 106 ASP A N 1
ATOM 866 C CA . ASP A 1 106 ? 16.105 15.473 -13.286 1.00 68.00 106 ASP A CA 1
ATOM 867 C C . ASP A 1 106 ? 17.421 14.921 -12.721 1.00 68.00 106 ASP A C 1
ATOM 869 O O . ASP A 1 106 ? 18.387 14.723 -13.460 1.00 68.00 106 ASP A O 1
ATOM 873 N N . PHE A 1 107 ? 17.452 14.582 -11.427 1.00 61.28 107 PHE A N 1
ATOM 874 C CA . PHE A 1 107 ? 18.630 13.999 -10.780 1.00 61.28 107 PHE A CA 1
ATOM 875 C C . PHE A 1 107 ? 19.002 12.640 -11.388 1.00 61.28 107 PHE A C 1
ATOM 877 O O . PHE A 1 107 ? 20.149 12.439 -11.791 1.00 61.28 107 PHE A O 1
ATOM 884 N N . TYR A 1 108 ? 18.046 11.714 -11.519 1.00 63.25 108 TYR A N 1
ATOM 885 C CA . TYR A 1 108 ? 18.328 10.391 -12.088 1.00 63.25 108 TYR A CA 1
ATOM 886 C C . TYR A 1 108 ? 18.592 10.432 -13.598 1.00 63.25 108 TYR A C 1
ATOM 888 O O . TYR A 1 108 ? 19.342 9.591 -14.095 1.00 63.25 108 TYR A O 1
ATOM 896 N N . ARG A 1 109 ? 18.066 11.434 -14.320 1.00 69.25 109 ARG A N 1
ATOM 897 C CA . ARG A 1 109 ? 18.443 11.714 -15.716 1.00 69.25 109 ARG A CA 1
ATOM 898 C C . ARG A 1 109 ? 19.837 12.319 -15.873 1.00 69.25 109 ARG A C 1
ATOM 900 O O . ARG A 1 109 ? 20.439 12.189 -16.935 1.00 69.25 109 ARG A O 1
ATOM 907 N N . SER A 1 110 ? 20.364 12.974 -14.843 1.00 66.19 110 SER A N 1
ATOM 908 C CA . SER A 1 110 ? 21.690 13.596 -14.912 1.00 66.19 110 SER A CA 1
ATOM 909 C C . SER A 1 110 ? 22.850 12.598 -14.804 1.00 66.19 110 SER A C 1
ATOM 911 O O . SER A 1 110 ? 23.982 12.944 -15.139 1.00 66.19 110 SER A O 1
ATOM 913 N N . ASN A 1 111 ? 22.602 11.357 -14.360 1.00 66.31 111 ASN A N 1
ATOM 914 C CA . ASN A 1 111 ? 23.661 10.381 -14.102 1.00 66.31 111 ASN A CA 1
ATOM 915 C C . ASN A 1 111 ? 23.670 9.232 -15.137 1.00 66.31 111 ASN A C 1
ATOM 917 O O . ASN A 1 111 ? 22.821 8.340 -15.061 1.00 66.31 111 ASN A O 1
ATOM 921 N N . PRO A 1 112 ? 24.679 9.175 -16.035 1.00 62.94 112 PRO A N 1
ATOM 922 C CA . PRO A 1 112 ? 24.709 8.310 -17.224 1.00 62.94 112 PRO A CA 1
ATOM 923 C C . PRO A 1 112 ? 24.777 6.800 -16.930 1.00 62.94 112 PRO A C 1
ATOM 925 O O . PRO A 1 112 ? 24.769 5.968 -17.843 1.00 62.94 112 PRO A O 1
ATOM 928 N N . THR A 1 113 ? 24.912 6.425 -15.657 1.00 62.72 113 THR A N 1
ATOM 929 C CA . THR A 1 113 ? 25.004 5.027 -15.223 1.00 62.72 113 THR A CA 1
ATOM 930 C C . THR A 1 113 ? 23.639 4.395 -14.960 1.00 62.72 113 THR A C 1
ATOM 932 O O . THR A 1 113 ? 23.530 3.169 -14.982 1.00 62.72 113 THR A O 1
ATOM 935 N N . TYR A 1 114 ? 22.584 5.196 -14.782 1.00 64.38 114 TYR A N 1
ATOM 936 C CA . TYR A 1 114 ? 21.231 4.685 -14.564 1.00 64.38 114 TYR A CA 1
ATOM 937 C C . TYR A 1 114 ? 20.490 4.442 -15.877 1.00 64.38 114 TYR A C 1
ATOM 939 O O . TYR A 1 114 ? 20.629 5.200 -16.836 1.00 64.38 114 TYR A O 1
ATOM 947 N N . PHE A 1 115 ? 19.614 3.433 -15.892 1.00 65.44 115 PHE A N 1
ATOM 948 C CA . PHE A 1 115 ? 18.720 3.144 -17.022 1.00 65.44 115 PHE A CA 1
ATOM 949 C C . PHE A 1 115 ? 17.920 4.381 -17.481 1.00 65.44 115 PHE A C 1
ATOM 951 O O . PHE A 1 115 ? 17.749 4.592 -18.680 1.00 65.44 115 PHE A O 1
ATOM 958 N N . PHE A 1 116 ? 17.552 5.257 -16.537 1.00 62.88 116 PHE A N 1
ATOM 959 C CA . PHE A 1 116 ? 16.886 6.547 -16.771 1.00 62.88 116 PHE A CA 1
ATOM 960 C C . PHE A 1 116 ? 17.604 7.494 -17.746 1.00 62.88 116 PHE A C 1
ATOM 962 O O . PHE A 1 116 ? 16.981 8.427 -18.247 1.00 62.88 116 PHE A O 1
ATOM 969 N N . THR A 1 117 ? 18.890 7.272 -18.022 1.00 58.22 117 THR A N 1
ATOM 970 C CA . THR A 1 117 ? 19.689 8.100 -18.943 1.00 58.22 117 THR A CA 1
ATOM 971 C C . THR A 1 117 ? 19.896 7.495 -20.319 1.00 58.22 117 THR A C 1
ATOM 973 O O . THR A 1 117 ? 20.274 8.209 -21.244 1.00 58.22 117 THR A O 1
ATOM 976 N N . LYS A 1 118 ? 19.661 6.187 -20.463 1.00 64.94 118 LYS A N 1
ATOM 977 C CA . LYS A 1 118 ? 19.884 5.449 -21.713 1.00 64.94 118 LYS A CA 1
ATOM 978 C C . LYS A 1 118 ? 18.585 5.107 -22.440 1.00 64.94 118 LYS A C 1
ATOM 980 O O . LYS A 1 118 ? 18.632 4.876 -23.643 1.00 64.94 118 LYS A O 1
ATOM 985 N N . GLY A 1 119 ? 17.458 5.070 -21.729 1.00 68.06 119 GLY A N 1
ATOM 986 C CA . GLY A 1 119 ? 16.136 4.855 -22.314 1.00 68.06 119 GLY A CA 1
ATOM 987 C C . GLY A 1 119 ? 15.524 6.134 -22.890 1.00 68.06 119 GLY A C 1
ATOM 988 O O . GLY A 1 119 ? 15.726 7.236 -22.376 1.00 68.06 119 GLY A O 1
ATOM 989 N N . THR A 1 120 ? 14.732 5.981 -23.945 1.00 77.81 120 THR A N 1
ATOM 990 C CA . THR A 1 120 ? 13.829 7.014 -24.458 1.00 77.81 120 THR A CA 1
ATOM 991 C C . THR A 1 120 ? 12.762 7.365 -23.420 1.00 77.81 120 THR A C 1
ATOM 993 O O . THR A 1 120 ? 12.450 6.591 -22.513 1.00 77.81 120 THR A O 1
ATOM 996 N N . GLU A 1 121 ? 12.141 8.537 -23.560 1.00 77.50 121 GLU A N 1
ATOM 997 C CA . GLU A 1 121 ? 11.051 8.937 -22.666 1.00 77.50 121 GLU A CA 1
ATOM 998 C C . GLU A 1 121 ? 9.874 7.955 -22.695 1.00 77.50 121 GLU A C 1
ATOM 1000 O O . GLU A 1 121 ? 9.310 7.650 -21.645 1.00 77.50 121 GLU A O 1
ATOM 1005 N N . LYS A 1 122 ? 9.567 7.396 -23.871 1.00 76.69 122 LYS A N 1
ATOM 1006 C CA . LYS A 1 122 ? 8.550 6.355 -24.019 1.00 76.69 122 LYS A CA 1
ATOM 1007 C C . LYS A 1 122 ? 8.908 5.098 -23.223 1.00 76.69 122 LYS A C 1
ATOM 1009 O O . LYS A 1 122 ? 8.077 4.614 -22.467 1.00 76.69 122 LYS A O 1
ATOM 1014 N N . GLU A 1 123 ? 10.138 4.598 -23.341 1.00 77.44 123 GLU A N 1
ATOM 1015 C CA . GLU A 1 123 ? 10.575 3.397 -22.614 1.00 77.44 123 GLU A CA 1
ATOM 1016 C C . GLU A 1 123 ? 10.531 3.596 -21.098 1.00 77.44 123 GLU A C 1
ATOM 1018 O O . GLU A 1 123 ? 10.124 2.693 -20.375 1.00 77.44 123 GLU A O 1
ATOM 1023 N N . ILE A 1 124 ? 10.901 4.781 -20.605 1.00 78.75 124 ILE A N 1
ATOM 1024 C CA . ILE A 1 124 ? 10.822 5.103 -19.174 1.00 78.75 124 ILE A CA 1
ATOM 1025 C C . ILE A 1 124 ? 9.362 5.146 -18.708 1.00 78.75 124 ILE A C 1
ATOM 1027 O O . ILE A 1 124 ? 9.042 4.570 -17.668 1.00 78.75 124 ILE A O 1
ATOM 1031 N N . ARG A 1 125 ? 8.472 5.792 -19.473 1.00 76.56 125 ARG A N 1
ATOM 1032 C CA . ARG A 1 125 ? 7.032 5.849 -19.170 1.00 76.56 125 ARG A CA 1
ATOM 1033 C C . ARG A 1 125 ? 6.409 4.455 -19.151 1.00 76.56 125 ARG A C 1
ATOM 1035 O O . ARG A 1 125 ? 5.773 4.098 -18.163 1.00 76.56 125 ARG A O 1
ATOM 1042 N N . ASP A 1 126 ? 6.662 3.647 -20.179 1.00 77.69 126 ASP A N 1
ATOM 1043 C CA . ASP A 1 126 ? 6.188 2.262 -20.257 1.00 77.69 126 ASP A CA 1
ATOM 1044 C C . ASP A 1 126 ? 6.745 1.419 -19.098 1.00 77.69 126 ASP A C 1
ATOM 1046 O O . ASP A 1 126 ? 6.043 0.572 -18.536 1.00 77.69 126 ASP A O 1
ATOM 1050 N N . HIS A 1 127 ? 8.005 1.657 -18.706 1.00 82.38 127 HIS A N 1
ATOM 1051 C CA . HIS A 1 127 ? 8.627 0.938 -17.600 1.00 82.38 127 HIS A CA 1
ATOM 1052 C C . HIS A 1 127 ? 7.950 1.259 -16.262 1.00 82.38 127 HIS A C 1
ATOM 1054 O O . HIS A 1 127 ? 7.529 0.368 -15.529 1.00 82.38 127 HIS A O 1
ATOM 1060 N N . LEU A 1 128 ? 7.786 2.547 -15.963 1.00 82.75 128 LEU A N 1
ATOM 1061 C CA . LEU A 1 128 ? 7.116 3.001 -14.746 1.00 82.75 128 LEU A CA 1
ATOM 1062 C C . LEU A 1 128 ? 5.645 2.573 -14.709 1.00 82.75 128 LEU A C 1
ATOM 1064 O O . LEU A 1 128 ? 5.171 2.105 -13.673 1.00 82.75 128 LEU A O 1
ATOM 1068 N N . GLY A 1 129 ? 4.942 2.679 -15.839 1.00 80.88 129 GLY A N 1
ATOM 1069 C CA . GLY A 1 129 ? 3.541 2.294 -15.964 1.00 80.88 129 GLY A CA 1
ATOM 1070 C C . GLY A 1 129 ? 3.311 0.818 -15.646 1.00 80.88 129 GLY A C 1
ATOM 1071 O O . GLY A 1 129 ? 2.424 0.490 -14.855 1.00 80.88 129 GLY A O 1
ATOM 1072 N N . HIS A 1 130 ? 4.127 -0.088 -16.191 1.00 84.81 130 HIS A N 1
ATOM 1073 C CA . HIS A 1 130 ? 3.967 -1.505 -15.865 1.00 84.81 130 HIS A CA 1
ATOM 1074 C C . HIS A 1 130 ? 4.441 -1.847 -14.446 1.00 84.81 130 HIS A C 1
ATOM 1076 O O . HIS A 1 130 ? 3.857 -2.738 -13.840 1.00 84.81 130 HIS A O 1
ATOM 1082 N N . CYS A 1 131 ? 5.442 -1.156 -13.882 1.00 87.56 131 CYS A N 1
ATOM 1083 C CA . CYS A 1 131 ? 5.826 -1.333 -12.475 1.00 87.56 131 CYS A CA 1
ATOM 1084 C C . CYS A 1 131 ? 4.660 -1.004 -11.536 1.00 87.56 131 CYS A C 1
ATOM 1086 O O . CYS A 1 131 ? 4.350 -1.772 -10.625 1.00 87.56 131 CYS A O 1
ATOM 1088 N N . VAL A 1 132 ? 3.984 0.120 -11.789 1.00 89.75 132 VAL A N 1
ATOM 1089 C CA . VAL A 1 132 ? 2.773 0.523 -11.066 1.00 89.75 132 VAL A CA 1
ATOM 1090 C C . VAL A 1 132 ? 1.678 -0.538 -11.209 1.00 89.75 132 VAL A C 1
ATOM 1092 O O . VAL A 1 132 ? 1.081 -0.937 -10.207 1.00 89.75 132 VAL A O 1
ATOM 1095 N N . ASP A 1 133 ? 1.440 -1.042 -12.425 1.00 87.38 133 ASP A N 1
ATOM 1096 C CA . ASP A 1 133 ? 0.424 -2.074 -12.649 1.00 87.38 133 ASP A CA 1
ATOM 1097 C C . ASP A 1 133 ? 0.789 -3.404 -11.970 1.00 87.38 133 ASP A C 1
ATOM 1099 O O . ASP A 1 133 ? -0.060 -4.008 -11.326 1.00 87.38 133 ASP A O 1
ATOM 1103 N N . ALA A 1 134 ? 2.052 -3.830 -12.014 1.00 88.56 134 ALA A N 1
ATOM 1104 C CA . ALA A 1 134 ? 2.521 -5.048 -11.356 1.00 88.56 134 ALA A CA 1
ATOM 1105 C C . ALA A 1 134 ? 2.352 -4.983 -9.829 1.00 88.56 134 ALA A C 1
ATOM 1107 O O . ALA A 1 134 ? 1.903 -5.950 -9.213 1.00 88.56 134 ALA A O 1
ATOM 1108 N N . LEU A 1 135 ? 2.647 -3.833 -9.210 1.00 93.56 135 LEU A N 1
ATOM 1109 C CA . LEU A 1 135 ? 2.407 -3.624 -7.779 1.00 93.56 135 LEU A CA 1
ATOM 1110 C C . LEU A 1 135 ? 0.910 -3.628 -7.449 1.00 93.56 135 LEU A C 1
ATOM 1112 O O . LEU A 1 135 ? 0.506 -4.268 -6.479 1.00 93.56 135 LEU A O 1
ATOM 1116 N N . ARG A 1 136 ? 0.071 -2.987 -8.275 1.00 93.69 136 ARG A N 1
ATOM 1117 C CA . ARG A 1 136 ? -1.395 -3.049 -8.144 1.00 93.69 136 ARG A CA 1
ATOM 1118 C C . ARG A 1 136 ? -1.892 -4.497 -8.190 1.00 93.69 136 ARG A C 1
ATOM 1120 O O . ARG A 1 136 ? -2.682 -4.893 -7.336 1.00 93.69 136 ARG A O 1
ATOM 1127 N N . GLN A 1 137 ? -1.417 -5.292 -9.152 1.00 92.31 137 GLN A N 1
ATOM 1128 C CA . GLN A 1 137 ? -1.764 -6.710 -9.273 1.00 92.31 137 GLN A CA 1
ATOM 1129 C C . GLN A 1 137 ? -1.329 -7.507 -8.038 1.00 92.31 137 GLN A C 1
ATOM 1131 O O . GLN A 1 137 ? -2.128 -8.269 -7.499 1.00 92.31 137 GLN A O 1
ATOM 1136 N N . LEU A 1 138 ? -0.103 -7.297 -7.544 1.00 93.31 138 LEU A N 1
ATOM 1137 C CA . LEU A 1 138 ? 0.398 -7.947 -6.330 1.00 93.31 138 LEU A CA 1
ATOM 1138 C C . LEU A 1 138 ? -0.492 -7.636 -5.120 1.00 93.31 138 LEU A C 1
ATOM 1140 O O . LEU A 1 138 ? -0.867 -8.552 -4.389 1.00 93.31 138 LEU A O 1
ATOM 1144 N N . ILE A 1 139 ? -0.853 -6.363 -4.933 1.00 94.62 139 ILE A N 1
ATOM 1145 C CA . ILE A 1 139 ? -1.713 -5.931 -3.827 1.00 94.62 139 ILE A CA 1
ATOM 1146 C C . ILE A 1 139 ? -3.102 -6.562 -3.944 1.00 94.62 139 ILE A C 1
ATOM 1148 O O . ILE A 1 139 ? -3.617 -7.043 -2.945 1.00 94.62 139 ILE A O 1
ATOM 1152 N N . MET A 1 140 ? -3.690 -6.628 -5.142 1.00 90.69 140 MET A N 1
ATOM 1153 C CA . MET A 1 140 ? -4.987 -7.288 -5.346 1.00 90.69 140 MET A CA 1
ATOM 1154 C C . MET A 1 140 ? -4.910 -8.809 -5.158 1.00 90.69 140 MET A C 1
ATOM 1156 O O . MET A 1 140 ? -5.848 -9.420 -4.657 1.00 90.69 140 MET A O 1
ATOM 1160 N N . CYS A 1 141 ? -3.796 -9.433 -5.538 1.00 90.19 141 CYS A N 1
ATOM 1161 C CA . CYS A 1 141 ? -3.605 -10.875 -5.409 1.00 90.19 141 CYS A CA 1
ATOM 1162 C C . CYS A 1 141 ? -3.460 -11.300 -3.945 1.00 90.19 141 CYS A C 1
ATOM 1164 O O . CYS A 1 141 ? -4.006 -12.324 -3.547 1.00 90.19 141 CYS A O 1
ATOM 1166 N N . TRP A 1 142 ? -2.710 -10.531 -3.152 1.00 90.38 142 TRP A N 1
ATOM 1167 C CA . TRP A 1 142 ? -2.530 -10.806 -1.727 1.00 90.38 142 TRP A CA 1
ATOM 1168 C C . TRP A 1 142 ? -3.663 -10.254 -0.866 1.00 90.38 142 TRP A C 1
ATOM 1170 O O . TRP A 1 142 ? -3.941 -10.841 0.173 1.00 90.38 142 TRP A O 1
ATOM 1180 N N . SER A 1 143 ? -4.292 -9.155 -1.302 1.00 90.00 143 SER A N 1
ATOM 1181 C CA . SER A 1 143 ? -5.400 -8.439 -0.658 1.00 90.00 143 SER A CA 1
ATOM 1182 C C . SER A 1 143 ? -5.331 -8.489 0.865 1.00 90.00 143 SER A C 1
ATOM 1184 O O . SER A 1 143 ? -6.121 -9.177 1.507 1.00 90.00 143 SER A O 1
ATOM 1186 N N . ASP A 1 144 ? -4.367 -7.764 1.438 1.00 89.69 144 ASP A N 1
ATOM 1187 C CA . ASP A 1 144 ? -4.167 -7.737 2.886 1.00 89.69 144 ASP A CA 1
ATOM 1188 C C . ASP A 1 144 ? -5.462 -7.356 3.629 1.00 89.69 144 ASP A C 1
ATOM 1190 O O . ASP A 1 144 ? -6.034 -6.277 3.430 1.00 89.69 144 ASP A O 1
ATOM 1194 N N . THR A 1 145 ? -5.931 -8.289 4.463 1.00 90.19 145 THR A N 1
ATOM 1195 C CA . THR A 1 145 ? -7.174 -8.163 5.235 1.00 90.19 145 THR A CA 1
ATOM 11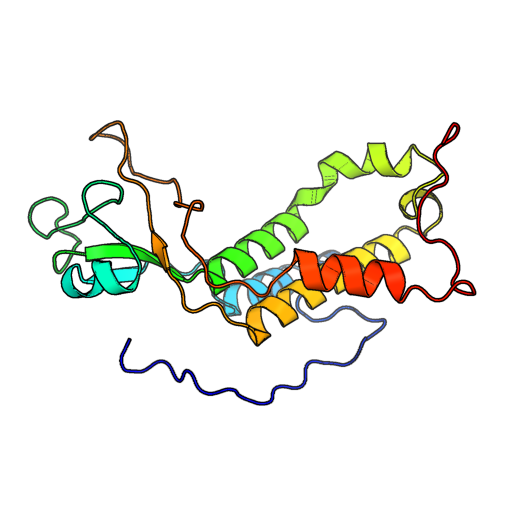96 C C . THR A 1 145 ? -6.959 -7.602 6.641 1.00 90.19 145 THR A C 1
ATOM 1198 O O . THR A 1 145 ? -7.910 -7.555 7.426 1.00 90.19 145 THR A O 1
ATOM 1201 N N . ASP A 1 146 ? -5.738 -7.187 6.978 1.00 91.56 146 ASP A N 1
ATOM 1202 C CA . ASP A 1 146 ? -5.472 -6.458 8.211 1.00 91.56 146 ASP A CA 1
ATOM 1203 C C . ASP A 1 146 ? -6.023 -5.022 8.136 1.00 91.56 146 ASP A C 1
ATOM 1205 O O . ASP A 1 146 ? -6.386 -4.492 7.074 1.00 91.56 146 ASP A O 1
ATOM 1209 N N . VAL A 1 147 ? -6.121 -4.392 9.301 1.00 92.94 147 VAL A N 1
ATOM 1210 C CA . VAL A 1 147 ? -6.621 -3.032 9.464 1.00 92.94 147 VAL A CA 1
ATOM 1211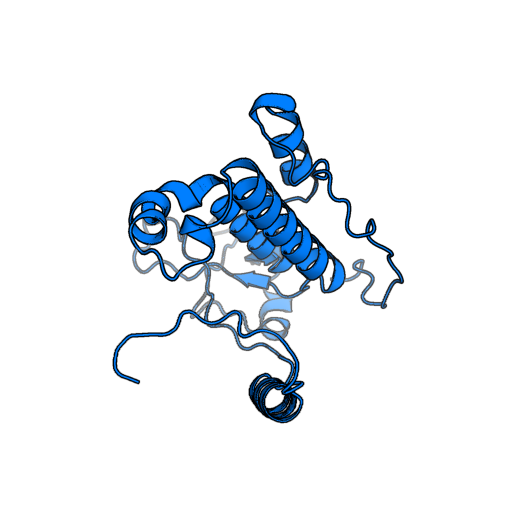 C C . VAL A 1 147 ? -5.475 -2.073 9.768 1.00 92.94 147 VAL A C 1
ATOM 1213 O O . VAL A 1 147 ? -4.576 -2.362 10.554 1.00 92.94 147 VAL A O 1
ATOM 1216 N N . LEU A 1 148 ? -5.565 -0.881 9.193 1.00 93.75 148 LEU A N 1
ATOM 1217 C CA . LEU A 1 148 ? -4.696 0.251 9.464 1.00 93.75 148 LEU A CA 1
ATOM 1218 C C . LEU A 1 148 ? -5.440 1.236 10.378 1.00 93.75 148 LEU A C 1
ATOM 1220 O O . LEU A 1 148 ? -6.291 1.990 9.889 1.00 93.75 148 LEU A O 1
ATOM 1224 N N . PRO A 1 149 ? -5.201 1.204 11.700 1.00 93.62 149 PRO A N 1
ATOM 1225 C CA . PRO A 1 149 ? -5.889 2.076 12.634 1.00 93.62 149 PRO A CA 1
ATOM 1226 C C . PRO A 1 149 ? -5.276 3.472 12.680 1.00 93.62 149 PRO A C 1
ATOM 1228 O O . PRO A 1 149 ? -4.105 3.688 12.362 1.00 93.62 149 PRO A O 1
ATOM 1231 N N . ILE A 1 150 ? -6.091 4.413 13.140 1.00 91.62 150 ILE A N 1
ATOM 1232 C CA . ILE A 1 150 ? -5.691 5.794 13.379 1.00 91.62 150 ILE A CA 1
ATOM 1233 C C . ILE A 1 150 ? -5.117 5.929 14.794 1.00 91.62 150 ILE A C 1
ATOM 1235 O O . ILE A 1 150 ? -5.734 5.477 15.765 1.00 91.62 150 ILE A O 1
ATOM 1239 N N . LEU A 1 151 ? -3.942 6.549 14.915 1.00 91.00 151 LEU A N 1
ATOM 1240 C CA . LEU A 1 151 ? -3.313 6.854 16.201 1.00 91.00 151 LEU A CA 1
ATOM 1241 C C . LEU A 1 151 ? -4.177 7.818 17.021 1.00 91.00 151 LEU A C 1
ATOM 1243 O O . LEU A 1 151 ? -4.866 8.676 16.471 1.00 91.00 151 LEU A O 1
ATOM 1247 N N . LEU A 1 152 ? -4.135 7.687 18.344 1.00 87.31 152 LEU A N 1
ATOM 1248 C CA . LEU A 1 152 ? -4.698 8.691 19.240 1.00 87.31 152 LEU A CA 1
ATOM 1249 C C . LEU A 1 152 ? -3.960 10.030 19.013 1.00 87.31 152 LEU A C 1
ATOM 1251 O O . LEU A 1 152 ? -2.734 10.019 18.902 1.00 87.31 152 LEU A O 1
ATOM 1255 N N . PRO A 1 153 ? -4.661 11.172 18.902 1.00 77.69 153 PRO A N 1
ATOM 1256 C CA . PRO A 1 153 ? -3.998 12.457 18.726 1.00 77.69 153 PRO A CA 1
ATOM 1257 C C . PRO A 1 153 ? -3.363 12.914 20.046 1.00 77.69 153 PRO A C 1
ATOM 1259 O O . PRO A 1 153 ? -3.971 12.772 21.106 1.00 77.69 153 PRO A O 1
ATOM 1262 N N . ASP A 1 154 ? -2.179 13.524 19.967 1.00 74.50 154 ASP A N 1
ATOM 1263 C CA . ASP A 1 154 ? -1.510 14.128 21.132 1.00 74.50 154 ASP A CA 1
ATOM 1264 C C . ASP A 1 154 ? -2.280 15.350 21.680 1.00 74.50 154 ASP A C 1
ATOM 1266 O O . ASP A 1 154 ? -2.176 15.682 22.860 1.00 74.50 154 ASP A O 1
ATOM 1270 N N . ASP A 1 155 ? -3.078 16.009 20.830 1.00 72.50 155 ASP A N 1
ATOM 1271 C CA . ASP A 1 155 ? -3.946 17.141 21.171 1.00 72.50 155 ASP A CA 1
ATOM 1272 C C . ASP A 1 155 ? -5.434 16.745 21.030 1.00 72.50 155 ASP A C 1
ATOM 1274 O O . ASP A 1 155 ? -5.865 16.401 19.924 1.00 72.50 155 ASP A O 1
ATOM 1278 N N . PRO A 1 156 ? -6.254 16.845 22.097 1.00 63.00 156 PRO A N 1
ATOM 1279 C CA . PRO A 1 156 ? -7.691 16.546 22.067 1.00 63.00 156 PRO A CA 1
ATOM 1280 C C . PRO A 1 156 ? -8.517 17.391 21.085 1.00 63.00 156 PRO A C 1
ATOM 1282 O O . PRO A 1 156 ? -9.645 17.021 20.757 1.00 63.00 156 PRO A O 1
ATOM 1285 N N . THR A 1 157 ? -8.001 18.544 20.653 1.00 63.19 157 THR A N 1
ATOM 1286 C CA . THR A 1 157 ? -8.649 19.421 19.665 1.00 63.19 157 THR A CA 1
ATOM 1287 C C . THR A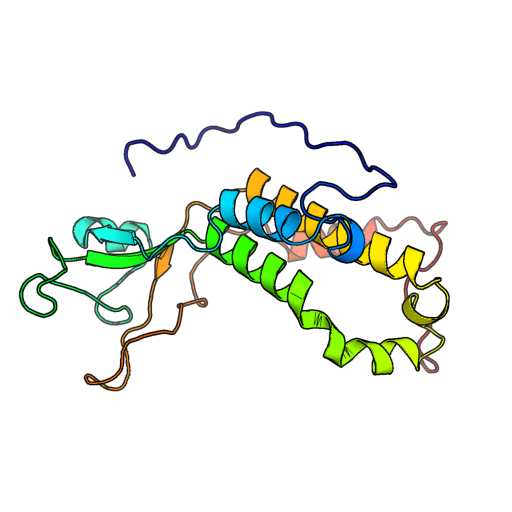 1 157 ? -8.266 19.077 18.225 1.00 63.19 157 THR A C 1
ATOM 1289 O O . THR A 1 157 ? -8.939 19.505 17.284 1.00 63.19 157 THR A O 1
ATOM 1292 N N . GLY A 1 158 ? -7.217 18.270 18.044 1.00 59.62 158 GLY A N 1
ATOM 1293 C CA . GLY A 1 158 ? -6.761 17.788 16.752 1.00 59.62 158 GLY A CA 1
ATOM 1294 C C . GLY A 1 158 ? -7.601 16.617 16.251 1.00 59.62 158 GLY A C 1
ATOM 1295 O O . GLY A 1 158 ? -7.935 15.690 16.987 1.00 59.62 158 GLY A O 1
ATOM 1296 N N . HIS A 1 159 ? -7.918 16.619 14.958 1.00 58.16 159 HIS A N 1
ATOM 1297 C CA . HIS A 1 159 ? -8.364 15.395 14.303 1.00 58.16 159 HIS A CA 1
ATOM 1298 C C . HIS A 1 159 ? -7.157 14.464 14.150 1.00 58.16 159 HIS A C 1
ATOM 1300 O O . HIS A 1 159 ? -6.151 14.888 13.577 1.00 58.16 159 HIS A O 1
ATOM 1306 N N . PRO A 1 160 ? -7.214 13.212 14.626 1.00 62.16 160 PRO A N 1
ATOM 1307 C CA . PRO A 1 160 ? -6.119 12.291 14.400 1.00 62.16 160 PRO A CA 1
ATOM 1308 C C . PRO A 1 160 ? -6.118 11.863 12.933 1.00 62.16 160 PRO A C 1
ATOM 1310 O O . PRO A 1 160 ? -7.112 11.362 12.405 1.00 62.16 160 PRO A O 1
ATOM 1313 N N . LEU A 1 161 ? -4.998 12.114 12.260 1.00 67.38 161 LEU A N 1
ATOM 1314 C CA . LEU A 1 161 ? -4.832 11.864 10.825 1.00 67.38 161 LEU A CA 1
ATOM 1315 C C . LEU A 1 161 ? -3.679 10.901 10.521 1.00 67.38 161 LEU A C 1
ATOM 1317 O O . LEU A 1 161 ? -3.416 10.610 9.356 1.00 67.38 161 LEU A O 1
ATOM 1321 N N . PHE A 1 162 ? -2.989 10.398 11.548 1.00 84.81 162 PHE A N 1
ATOM 1322 C CA . PHE A 1 162 ? -1.839 9.522 11.368 1.00 84.81 162 PHE A CA 1
ATOM 1323 C C . PHE A 1 162 ? -2.255 8.059 11.469 1.00 84.81 162 PHE A C 1
ATOM 1325 O O . PHE A 1 162 ? -2.739 7.599 12.504 1.00 84.81 162 PHE A O 1
ATOM 1332 N N . ASN A 1 163 ? -2.041 7.331 10.379 1.00 88.50 163 ASN A N 1
ATOM 1333 C CA . ASN A 1 163 ? -2.133 5.880 10.364 1.00 88.50 163 ASN A CA 1
ATOM 1334 C C . ASN A 1 163 ? -0.985 5.272 11.183 1.00 88.50 163 ASN A C 1
ATOM 1336 O O . ASN A 1 163 ? 0.167 5.697 11.063 1.00 88.50 163 ASN A O 1
ATOM 1340 N N . ASP A 1 164 ? -1.280 4.247 11.977 1.00 90.94 164 ASP A N 1
ATOM 1341 C CA . ASP A 1 164 ? -0.260 3.471 12.679 1.00 90.94 164 ASP A CA 1
ATOM 1342 C C . ASP A 1 164 ? 0.357 2.428 11.743 1.00 90.94 164 ASP A C 1
ATOM 1344 O O . ASP A 1 164 ? -0.173 1.333 11.591 1.00 90.94 164 ASP A O 1
ATOM 1348 N N . PHE A 1 165 ? 1.495 2.737 11.125 1.00 86.69 165 PHE A N 1
ATOM 1349 C CA . PHE A 1 165 ? 2.220 1.764 10.298 1.00 86.69 165 PHE A CA 1
ATOM 1350 C C . PHE A 1 165 ? 3.061 0.772 11.115 1.00 86.69 165 PHE A C 1
ATOM 1352 O O . PHE A 1 165 ? 3.474 -0.264 10.593 1.00 86.69 165 PHE A O 1
ATOM 1359 N N . ALA A 1 166 ? 3.320 1.060 12.395 1.00 88.81 166 ALA A N 1
ATOM 1360 C CA . ALA A 1 166 ? 4.134 0.229 13.281 1.00 88.81 166 ALA A CA 1
ATOM 1361 C C . ALA A 1 166 ? 3.296 -0.918 13.876 1.00 88.81 166 ALA A C 1
ATOM 1363 O O . ALA A 1 166 ? 3.092 -1.015 15.091 1.00 88.81 166 ALA A O 1
ATOM 1364 N N . ARG A 1 167 ? 2.785 -1.775 12.986 1.00 87.81 167 ARG A N 1
ATOM 1365 C CA . ARG A 1 167 ? 1.934 -2.929 13.298 1.00 87.81 167 ARG A CA 1
ATOM 1366 C C . ARG A 1 167 ? 2.747 -4.215 13.343 1.00 87.81 167 ARG A C 1
ATOM 1368 O O . ARG A 1 167 ? 3.722 -4.382 12.612 1.00 87.81 167 ARG A O 1
ATOM 1375 N N . VAL A 1 168 ? 2.303 -5.155 14.169 1.00 86.38 168 VAL A N 1
ATOM 1376 C CA . VAL A 1 168 ? 2.805 -6.531 14.120 1.00 86.38 168 VAL A CA 1
ATOM 1377 C C . VAL A 1 168 ? 2.162 -7.218 12.921 1.00 86.38 168 VAL A C 1
ATOM 1379 O O . VAL A 1 168 ? 0.941 -7.274 12.848 1.00 86.38 168 VAL A O 1
ATOM 1382 N N . LYS A 1 169 ? 2.977 -7.752 12.007 1.00 86.25 169 LYS A N 1
ATOM 1383 C CA . LYS A 1 169 ? 2.511 -8.442 10.797 1.00 86.25 169 LYS A CA 1
ATOM 1384 C C . LYS A 1 169 ? 3.106 -9.833 10.701 1.00 86.25 169 LYS A C 1
ATOM 1386 O O . LYS A 1 169 ? 4.260 -10.056 11.069 1.00 86.25 169 LYS A O 1
ATOM 1391 N N . GLN A 1 170 ? 2.333 -10.765 10.160 1.00 85.44 170 GLN A N 1
ATOM 1392 C CA . GLN A 1 170 ? 2.829 -12.095 9.825 1.00 85.44 170 GLN A CA 1
ATOM 1393 C C . GLN A 1 170 ? 3.368 -12.088 8.394 1.00 85.44 170 GLN A C 1
ATOM 1395 O O . GLN A 1 170 ? 2.636 -12.277 7.428 1.00 85.44 170 GLN A O 1
ATOM 1400 N N . CYS A 1 171 ? 4.670 -11.847 8.261 1.00 88.75 171 CYS A N 1
ATOM 1401 C CA . CYS A 1 171 ? 5.342 -11.766 6.968 1.00 88.75 171 CYS A CA 1
ATOM 1402 C C . CYS A 1 171 ? 6.021 -13.089 6.592 1.00 88.75 171 CYS A C 1
ATOM 1404 O O . CYS A 1 171 ? 6.479 -13.850 7.447 1.00 88.75 171 CYS A O 1
ATOM 1406 N N . ARG A 1 172 ? 6.188 -13.324 5.285 1.00 89.75 172 ARG A N 1
ATOM 1407 C CA . ARG A 1 172 ? 7.158 -14.315 4.794 1.00 89.75 172 ARG A CA 1
ATOM 1408 C C . ARG A 1 172 ? 8.565 -13.926 5.261 1.00 89.75 172 ARG A C 1
ATOM 1410 O O . ARG A 1 172 ? 8.872 -12.742 5.383 1.00 89.75 172 ARG A O 1
ATOM 1417 N N . ASN A 1 173 ? 9.435 -14.914 5.476 1.00 92.25 173 ASN A N 1
ATOM 1418 C CA . ASN A 1 173 ? 10.817 -14.657 5.882 1.00 92.25 173 ASN A CA 1
ATOM 1419 C C . ASN A 1 173 ? 11.608 -14.008 4.730 1.00 92.25 173 ASN A C 1
ATOM 1421 O O . ASN A 1 173 ? 12.160 -14.696 3.867 1.00 92.25 173 ASN A O 1
ATOM 1425 N N . PHE A 1 174 ? 11.637 -12.674 4.725 1.00 89.25 174 PHE A N 1
ATOM 1426 C CA . PHE A 1 174 ? 12.294 -11.876 3.695 1.00 89.25 174 PHE A CA 1
ATOM 1427 C C . PHE A 1 174 ? 13.794 -12.154 3.617 1.00 89.25 174 PHE A C 1
ATOM 1429 O O . PHE A 1 174 ? 14.328 -12.299 2.523 1.00 89.25 174 PHE A O 1
ATOM 1436 N N . GLU A 1 175 ? 14.462 -12.298 4.760 1.00 93.00 175 GLU A N 1
ATOM 1437 C CA . GLU A 1 175 ? 15.907 -12.516 4.793 1.00 93.00 175 GLU A CA 1
ATOM 1438 C C . GLU A 1 175 ? 16.290 -13.863 4.175 1.00 93.00 175 GLU A C 1
ATOM 1440 O O . GLU A 1 175 ? 17.204 -13.949 3.355 1.00 93.00 175 GLU A O 1
ATOM 1445 N N . SER A 1 176 ? 15.531 -14.915 4.489 1.00 95.69 176 SER A N 1
ATOM 1446 C CA . SER A 1 176 ? 15.730 -16.227 3.876 1.00 95.69 176 SER A CA 1
ATOM 1447 C C . SER A 1 176 ? 15.539 -16.181 2.358 1.00 95.69 176 SER A C 1
ATOM 1449 O O . SER A 1 176 ? 16.341 -16.774 1.633 1.00 95.69 176 SER A O 1
ATOM 1451 N N . LEU A 1 177 ? 14.510 -15.474 1.876 1.00 90.50 177 LEU A N 1
ATOM 1452 C CA . LEU A 1 177 ? 14.273 -15.290 0.444 1.00 90.50 177 LEU A CA 1
ATOM 1453 C C . LEU A 1 177 ? 15.409 -14.494 -0.216 1.00 90.50 177 LEU A C 1
ATOM 1455 O O . LEU A 1 177 ? 15.909 -14.907 -1.262 1.00 90.50 177 LEU A O 1
ATOM 1459 N N . ARG A 1 178 ? 15.844 -13.391 0.406 1.00 92.81 178 ARG A N 1
ATOM 1460 C CA . ARG A 1 178 ? 16.920 -12.516 -0.080 1.00 92.81 178 ARG A CA 1
ATOM 1461 C C . ARG A 1 178 ? 18.227 -13.288 -0.258 1.00 92.81 178 ARG A C 1
ATOM 1463 O O . ARG A 1 178 ? 18.815 -13.240 -1.335 1.00 92.81 178 ARG A O 1
ATOM 1470 N N . ILE A 1 179 ? 18.642 -14.045 0.762 1.00 93.69 179 ILE A N 1
ATOM 1471 C CA . ILE A 1 179 ? 19.865 -14.866 0.728 1.00 93.69 179 ILE A CA 1
ATOM 1472 C C . ILE A 1 179 ? 19.779 -15.944 -0.359 1.00 93.69 179 ILE A C 1
ATOM 1474 O O . ILE A 1 179 ? 20.755 -16.203 -1.066 1.00 93.69 179 ILE A O 1
ATOM 1478 N N . TRP A 1 180 ? 18.629 -16.610 -0.489 1.00 95.81 180 TRP A N 1
ATOM 1479 C CA . TRP A 1 180 ? 18.444 -17.620 -1.530 1.00 95.81 180 TRP A CA 1
ATOM 1480 C C . TRP A 1 180 ? 18.531 -17.006 -2.935 1.00 95.81 180 TRP A C 1
ATOM 1482 O O . TRP A 1 180 ? 19.227 -17.551 -3.796 1.00 95.81 180 TRP A O 1
ATOM 1492 N N . ALA A 1 181 ? 17.887 -15.855 -3.155 1.00 90.75 181 ALA A N 1
ATOM 1493 C CA . ALA A 1 181 ? 17.901 -15.152 -4.435 1.00 90.75 181 ALA A CA 1
ATOM 1494 C C . ALA A 1 181 ? 19.314 -14.678 -4.814 1.00 90.75 181 ALA A C 1
ATOM 1496 O O . ALA A 1 181 ? 19.726 -14.845 -5.962 1.00 90.75 181 ALA A O 1
ATOM 1497 N N . GLU A 1 182 ? 20.078 -14.159 -3.850 1.00 87.69 182 GLU A N 1
ATOM 1498 C CA . GLU A 1 182 ? 21.480 -13.751 -4.013 1.00 87.69 182 GLU A CA 1
ATOM 1499 C C . GLU A 1 182 ? 22.377 -14.915 -4.471 1.00 87.69 182 GLU A C 1
ATOM 1501 O O . GLU A 1 182 ? 23.192 -14.766 -5.379 1.00 87.69 182 GLU A O 1
ATOM 1506 N N . LYS A 1 183 ? 22.196 -16.112 -3.901 1.00 91.75 183 LYS A N 1
ATOM 1507 C CA . LYS A 1 183 ? 22.973 -17.310 -4.275 1.00 91.75 183 LYS A CA 1
ATOM 1508 C C . LYS A 1 183 ? 22.549 -17.927 -5.607 1.00 91.75 183 LYS A C 1
ATOM 1510 O O . LYS A 1 183 ? 23.334 -18.647 -6.220 1.00 91.75 183 LYS A O 1
ATOM 1515 N N . SER A 1 184 ? 21.320 -17.663 -6.039 1.00 92.94 184 SER A N 1
ATOM 1516 C CA . SER A 1 184 ? 20.715 -18.266 -7.233 1.00 92.94 184 SER A CA 1
ATOM 1517 C C . SER A 1 184 ? 20.899 -17.417 -8.497 1.00 92.94 184 SER A C 1
ATOM 1519 O O . SER A 1 184 ? 20.298 -17.711 -9.529 1.00 92.94 184 SER A O 1
ATOM 1521 N N . GLN A 1 185 ? 21.717 -16.360 -8.438 1.00 85.31 185 GLN A N 1
ATOM 1522 C CA . GLN A 1 185 ? 21.963 -15.475 -9.574 1.00 85.31 185 GLN A CA 1
ATOM 1523 C C . GLN A 1 185 ? 22.655 -16.221 -10.724 1.00 85.31 185 GLN A C 1
ATOM 1525 O O . GLN A 1 185 ? 23.700 -16.859 -10.555 1.00 85.31 185 GLN A O 1
ATOM 1530 N N . TRP A 1 186 ? 22.101 -16.098 -11.929 1.00 89.81 186 TRP A N 1
ATOM 1531 C CA . TRP A 1 186 ? 22.733 -16.627 -13.132 1.00 89.81 186 TRP A CA 1
ATOM 1532 C C . TRP A 1 186 ? 23.902 -15.729 -13.550 1.00 89.81 186 TRP A C 1
ATOM 1534 O O . TRP A 1 186 ? 23.701 -14.611 -14.015 1.00 89.81 186 TRP A O 1
ATOM 1544 N N . LYS A 1 187 ? 25.136 -16.239 -13.444 1.00 80.38 187 LYS A N 1
ATOM 1545 C CA . LYS A 1 187 ? 26.366 -15.494 -13.790 1.00 80.38 187 LYS A CA 1
ATOM 1546 C C . LYS A 1 187 ? 26.439 -15.015 -15.248 1.00 80.38 187 LYS A C 1
ATOM 1548 O O . LYS A 1 187 ? 27.239 -14.139 -15.543 1.00 80.38 187 LYS A O 1
ATOM 1553 N N . GLY A 1 188 ? 25.653 -15.609 -16.150 1.00 84.62 188 GLY A N 1
ATOM 1554 C CA . GLY A 1 188 ? 25.562 -15.188 -17.552 1.00 84.62 188 GLY A CA 1
ATOM 1555 C C . GLY A 1 188 ? 24.559 -14.058 -17.804 1.00 84.62 188 GLY A C 1
ATOM 1556 O O . GLY A 1 188 ? 24.480 -13.570 -18.928 1.00 84.62 188 GLY A O 1
ATOM 1557 N N . SER A 1 189 ? 23.795 -13.645 -16.788 1.00 79.44 189 SER A N 1
ATOM 1558 C CA . SER A 1 189 ? 22.854 -12.534 -16.906 1.00 79.44 189 SER A CA 1
ATOM 1559 C C . SER A 1 189 ? 23.604 -11.202 -17.034 1.00 79.44 189 SER A C 1
ATOM 1561 O O . SER A 1 189 ? 24.573 -10.983 -16.301 1.00 79.44 189 SER A O 1
ATOM 1563 N N . PRO A 1 190 ? 23.148 -10.272 -17.892 1.00 70.06 190 PRO A N 1
ATOM 1564 C CA . PRO A 1 190 ? 23.654 -8.906 -17.896 1.00 70.06 190 PRO A CA 1
ATOM 1565 C C . PRO A 1 190 ? 23.513 -8.265 -16.510 1.00 70.06 190 PRO A C 1
ATOM 1567 O O . PRO A 1 190 ? 22.473 -8.409 -15.861 1.00 70.06 190 PRO A O 1
ATOM 1570 N N . SER A 1 191 ? 24.540 -7.532 -16.065 1.00 67.62 191 SER A N 1
ATOM 1571 C CA . SER A 1 191 ? 24.421 -6.695 -14.869 1.00 67.62 191 SER A CA 1
ATOM 1572 C C . SER A 1 191 ? 23.487 -5.526 -15.163 1.00 67.62 191 SER A C 1
ATOM 1574 O O . SER A 1 191 ? 23.748 -4.718 -16.053 1.00 67.62 191 SER A O 1
ATOM 1576 N N . ILE A 1 192 ? 22.410 -5.433 -14.391 1.00 64.94 192 ILE A N 1
ATOM 1577 C CA . ILE A 1 192 ? 21.479 -4.295 -14.378 1.00 64.94 192 ILE A CA 1
ATOM 1578 C C . ILE A 1 192 ? 21.882 -3.225 -13.354 1.00 64.94 19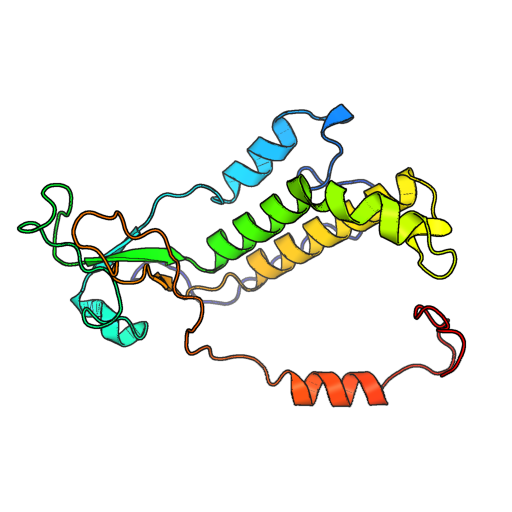2 ILE A C 1
ATOM 1580 O O . ILE A 1 192 ? 21.304 -2.140 -13.340 1.00 64.94 192 ILE A O 1
ATOM 1584 N N . ALA A 1 193 ? 22.879 -3.507 -12.510 1.00 59.62 193 ALA A N 1
ATOM 1585 C CA . ALA A 1 193 ? 23.387 -2.547 -11.544 1.00 59.62 193 ALA A CA 1
ATOM 1586 C C . ALA A 1 193 ? 24.300 -1.516 -12.238 1.00 59.62 193 ALA A C 1
ATOM 1588 O O . ALA A 1 193 ? 25.184 -1.912 -13.008 1.00 59.62 193 ALA A O 1
ATOM 1589 N N . PRO A 1 194 ? 24.135 -0.212 -11.950 1.00 53.41 194 PRO A N 1
ATOM 1590 C CA . PRO A 1 194 ? 25.117 0.795 -12.324 1.00 53.41 194 PRO A CA 1
ATOM 1591 C C . PRO A 1 194 ? 26.490 0.409 -11.763 1.00 53.41 194 PRO A C 1
ATOM 1593 O O . PRO A 1 194 ? 26.611 0.077 -10.584 1.00 53.41 194 PRO A O 1
ATOM 1596 N N . HIS A 1 195 ? 27.541 0.476 -12.582 1.00 51.44 195 HIS A N 1
ATOM 1597 C CA . HIS A 1 195 ? 28.898 0.462 -12.045 1.00 51.44 195 HIS A CA 1
ATOM 1598 C C . HIS A 1 195 ? 29.127 1.774 -11.291 1.00 51.44 195 HIS A C 1
ATOM 1600 O O . HIS A 1 195 ? 29.210 2.838 -11.906 1.00 51.44 195 HIS A O 1
ATOM 1606 N N . HIS A 1 196 ? 29.218 1.704 -9.964 1.00 49.97 196 HIS A N 1
ATOM 1607 C CA . HIS A 1 196 ? 29.718 2.817 -9.169 1.00 49.97 196 HIS A CA 1
ATOM 1608 C C . HIS A 1 196 ? 31.235 2.924 -9.389 1.00 49.97 196 HIS A C 1
ATOM 1610 O O . HIS A 1 196 ? 31.947 1.942 -9.176 1.00 49.97 196 HIS A O 1
ATOM 1616 N N . PRO A 1 197 ? 31.767 4.077 -9.832 1.00 40.69 197 PRO A N 1
ATOM 1617 C CA . PRO A 1 197 ? 33.210 4.255 -9.914 1.00 40.69 197 PRO A CA 1
ATOM 1618 C C . PRO A 1 197 ? 33.804 4.167 -8.499 1.00 40.69 197 PRO A C 1
ATOM 1620 O O . PRO A 1 197 ? 33.503 5.015 -7.662 1.00 40.69 197 PRO A O 1
ATOM 1623 N N . GLY A 1 198 ? 34.634 3.153 -8.234 1.00 52.81 198 GLY A N 1
ATOM 1624 C CA . GLY A 1 198 ? 35.391 3.021 -6.981 1.00 52.81 198 GLY A CA 1
ATOM 1625 C C . GLY A 1 198 ? 34.964 1.911 -6.012 1.00 52.81 198 GLY A C 1
ATOM 1626 O O . GLY A 1 198 ? 35.479 1.895 -4.897 1.00 52.81 198 GLY A O 1
ATOM 1627 N N . SER A 1 199 ? 34.069 0.998 -6.406 1.00 39.19 199 SER A N 1
ATOM 1628 C CA . SER A 1 199 ? 33.808 -0.263 -5.684 1.00 39.19 199 SER A CA 1
ATOM 1629 C C . SER A 1 199 ? 34.539 -1.442 -6.312 1.00 39.19 199 SER A C 1
ATOM 1631 O O . SER A 1 199 ? 34.404 -1.571 -7.552 1.00 39.19 199 SER A O 1
#

Foldseek 3Di:
DVPDDPDADDDDDDPPDLAFDLCLDDCVVVPCSNVVVLVVVVLPPFWDWAAPVCQVVQVHDPVWFDWDACVLDVPDPGTTFGWDQVLSPQSNVLVCCVVPVPVCLVVQCVDCLAPSVVDDPSVVSSVSSVVSVVSNVVSVNCVRRHIFTFTDDPDPVDDGDDTDPVGDDDDDPPVVVVVVVVVPDDPPDDDNDGPDPPD

pLDDT: mean 82.53, std 12.65, range [39.19, 96.5]

Radius of gyration: 21.42 Å; Cα contacts (8 Å, |Δi|>4): 193; chains: 1; bounding box: 59×38×49 Å

Solvent-accessible surface area (backbone atoms only — not comparable to full-atom va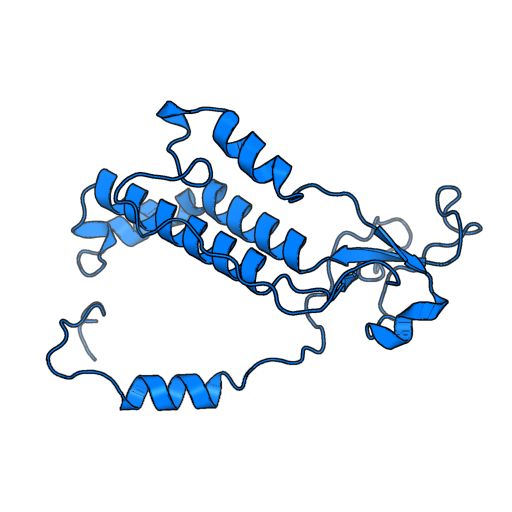lues): 12244 Å² total; per-residue (Å²): 120,92,84,67,86,82,73,91,75,93,78,84,74,82,70,96,57,100,57,67,48,69,79,31,47,58,52,91,82,52,44,66,57,32,58,49,50,46,49,75,70,41,46,74,63,74,75,41,73,47,49,54,94,53,23,72,86,68,77,47,50,74,92,59,25,37,68,38,25,48,88,84,31,82,87,32,94,49,56,18,31,48,22,40,48,40,32,36,51,53,47,32,50,51,51,47,51,75,75,56,62,69,85,55,46,66,66,47,45,70,37,84,58,37,67,67,45,76,50,54,73,64,57,50,51,55,49,52,24,50,52,53,45,52,52,48,50,50,41,64,72,65,45,48,85,53,72,35,39,29,31,48,50,98,44,93,88,52,80,57,82,48,66,50,79,92,62,93,76,93,69,78,66,57,67,63,51,50,56,51,53,66,71,65,61,63,88,86,56,82,81,86,69,56,81,63,91,90,120